Protein AF-A0A329AVQ9-F1 (afdb_monomer)

Radius of gyration: 21.6 Å; Cα contacts (8 Å, |Δi|>4): 684; chains: 1; bounding box: 53×47×62 Å

Secondary structure (DSSP, 8-state):
---GGGS-GGGSS-S-EES---TTS-HHHHHTTTTSPPEE-TTT-EEESS-PPTT--TT--TTTSPPPTTGGGGTT-EEEETTEEEEEEEE-SHHHHHHHHHH---SSTT---EEEEESS--BGGGGT--HHHHHHHTS-SS---B----HHHHTT--HHHHHHHHHHHHHHHHHHHHHHH--HHHHHHHHTSHHHHHHHHHHHHHTT---SSEEEES-HHHHHHHHHEEEEE-TT-BEEEEEPPTT---EEEEE----TTTEEEGGGTS-GGG--HHHHHTTEEEE--SSTT-TTTTGGGEEEEEEETTGGG------HHHHS--TTT-HHHHHHHHHHHH---HHHHHHHHT--B--

Foldseek 3Di:
DPDPVLLPLVVPQAAAAEDQFAPQFDVVQQVVQPPAPKDADQAARHIYNTQQQQQRQRQHAPVSADDDPCQVQQVPDWADDRVDTAREHEDAAPVRLVVVLVPPDDPDPPKQKWKAKALAWDACVLVVDAQRNCRRNHVGSPHRYTFQFFQCRVVVNPVVLQVVLLLVLVVVVLVVCCVPPNDPPQSVVLNVDSLVVVLSQQVQVLFQHGHLWGKIASDSLLNVQNLQWDWDADLQQAIDTDGRDLPHWMKMFIFIDDDSNFKAFSCPSDDVSSRWPQCVLSNIMIGSNCDHSNVRVRSVRTNHMYTHHPSVPYDRPDDPCSNFPALVRTVSLVSLSVCCVPPPDPSNVVSSSSGHGHD

Solvent-accessible surface area (backbone atoms only — not comparable to full-atom values): 19211 Å² total; per-residue (Å²): 130,83,64,79,77,45,70,52,33,88,77,47,46,73,72,66,47,69,69,71,65,32,93,33,30,36,63,74,36,48,67,68,20,69,92,39,63,62,36,71,42,74,49,63,17,40,29,29,82,28,38,65,29,75,49,8,3,39,32,17,30,78,86,62,45,83,88,56,99,56,42,81,66,12,80,86,40,56,36,44,42,84,63,40,77,23,28,34,28,80,36,74,48,72,65,52,51,53,50,50,61,70,65,67,66,60,96,47,96,85,55,75,62,32,26,36,33,27,32,47,73,47,49,38,54,87,74,67,56,46,50,67,55,32,16,15,38,35,42,41,66,84,69,51,31,63,51,50,54,8,57,17,65,70,65,74,48,64,62,74,76,57,44,61,56,49,50,54,53,50,51,52,53,52,50,52,48,33,71,76,74,48,69,58,68,63,55,53,53,39,69,76,30,73,45,39,59,52,34,51,44,53,52,29,47,76,36,48,40,72,14,46,36,39,84,31,14,72,38,63,66,50,18,49,50,40,15,47,30,41,79,49,66,48,86,85,10,51,38,46,77,41,73,36,57,81,89,49,50,23,28,35,35,38,29,39,90,71,55,86,46,35,58,42,52,52,85,72,38,48,61,78,94,69,61,52,49,44,51,61,52,38,46,33,26,36,30,47,45,16,37,74,40,15,25,32,42,57,39,70,23,48,66,35,35,38,37,51,46,72,57,66,77,59,86,73,91,75,55,68,56,64,50,34,50,32,55,94,72,13,65,60,55,36,52,52,56,53,46,54,74,68,52,81,51,67,70,50,42,61,54,48,42,45,34,49,45,37,130

Sequence (359 aa):
MRSVNQLFAHLHNVNPIADRVSPACDIGHVNKSAGTPGYVDPLYGNCWSWTPAHGAAVYGRTDDLPVGPLDELANGAFLRVPFRRVPVIEVSSIEEVRAFAGSVKSGTPNFNGVWRGQSSHYTTEKKGRTKEELLRLYGAEDVDEPSLLPSAARTDLYFPDSFSGWSALLDLYVHERVRAQGGQRELLNFVNSYRYRMWGFATAQHYGLPSVGLDVTHDIDVALFFALHTFKTSAEGITTATRAISTAAPIIYGLGGFLHHELFKDEKLAPTRLLCTRPAAQSAMFFSTGWGHAPNNAAQRIYVALKLVGHEAWKFDLQPSHYFPKPQDDEFLRFLLERKSELKLPVIQDLLSKIYYVP

pLDDT: mean 89.39, std 9.44, range [33.94, 98.38]

Mean predicted aligned error: 5.48 Å

Structure (mmCIF, N/CA/C/O backbone):
data_AF-A0A329AVQ9-F1
#
_entry.id   AF-A0A329AVQ9-F1
#
loop_
_atom_site.group_PDB
_atom_site.id
_atom_site.type_symbol
_atom_site.label_atom_id
_atom_site.label_alt_id
_atom_site.label_comp_id
_atom_site.label_asym_id
_atom_site.label_entity_id
_atom_site.label_seq_id
_atom_site.pdbx_PDB_ins_code
_atom_site.Cartn_x
_atom_site.Cartn_y
_atom_site.Cartn_z
_atom_site.occupancy
_atom_site.B_iso_or_equiv
_atom_site.auth_seq_id
_atom_site.auth_comp_id
_atom_site.auth_asym_id
_atom_site.auth_atom_id
_atom_site.pdbx_PDB_model_num
ATOM 1 N N . MET A 1 1 ? 16.164 -16.213 20.963 1.00 33.94 1 MET A N 1
ATOM 2 C CA . MET A 1 1 ? 16.134 -14.736 21.044 1.00 33.94 1 MET A CA 1
ATOM 3 C C . MET A 1 1 ? 16.097 -14.185 19.627 1.00 33.94 1 MET A C 1
ATOM 5 O O . MET A 1 1 ? 17.083 -14.327 18.918 1.00 33.94 1 MET A O 1
ATOM 9 N N . ARG A 1 2 ? 14.962 -13.642 19.168 1.00 41.72 2 ARG A N 1
ATOM 10 C CA . ARG A 1 2 ? 14.939 -12.841 17.930 1.00 41.72 2 ARG A CA 1
ATOM 11 C C . ARG A 1 2 ? 15.767 -11.582 18.192 1.00 41.72 2 ARG A C 1
ATOM 13 O O . ARG A 1 2 ? 15.609 -10.997 19.263 1.00 41.72 2 ARG A O 1
ATOM 20 N N . SER A 1 3 ? 16.706 -11.235 17.311 1.00 46.00 3 SER A N 1
ATOM 21 C CA . SER A 1 3 ? 17.637 -10.140 17.599 1.00 46.00 3 SER A CA 1
ATOM 22 C C . SER A 1 3 ? 16.870 -8.823 17.743 1.00 46.00 3 SER A C 1
ATOM 24 O O . SER A 1 3 ? 15.967 -8.526 16.963 1.00 46.00 3 SER A O 1
ATOM 26 N N . VAL A 1 4 ? 17.224 -8.038 18.761 1.00 49.97 4 VAL A N 1
ATOM 27 C CA . VAL A 1 4 ? 16.611 -6.734 19.079 1.00 49.97 4 VAL A CA 1
ATOM 28 C C . VAL A 1 4 ? 16.617 -5.788 17.861 1.00 49.97 4 VAL A C 1
ATOM 30 O O . VAL A 1 4 ? 15.709 -4.977 17.701 1.00 49.97 4 VAL A O 1
ATOM 33 N N . ASN A 1 5 ? 17.558 -5.980 16.929 1.00 51.25 5 ASN A N 1
ATOM 34 C CA . ASN A 1 5 ? 17.691 -5.222 15.680 1.00 51.25 5 ASN A CA 1
ATOM 35 C C . ASN A 1 5 ? 16.520 -5.402 14.689 1.00 51.25 5 ASN A C 1
ATOM 37 O O . ASN A 1 5 ? 16.348 -4.578 13.793 1.00 51.25 5 ASN A O 1
ATOM 41 N N . GLN A 1 6 ? 15.706 -6.454 14.835 1.00 60.88 6 GLN A N 1
ATOM 42 C CA . GLN A 1 6 ? 14.581 -6.745 13.932 1.00 60.88 6 GLN A CA 1
ATOM 43 C C . GLN A 1 6 ? 13.391 -5.799 14.124 1.00 60.88 6 GLN A C 1
ATOM 45 O O . GLN A 1 6 ? 12.548 -5.696 13.239 1.00 60.88 6 GLN A O 1
ATOM 50 N N . LEU A 1 7 ? 13.311 -5.119 15.271 1.00 65.38 7 LEU A N 1
ATOM 51 C CA . LEU A 1 7 ? 12.192 -4.239 15.599 1.00 65.38 7 LEU A CA 1
ATOM 52 C C . LEU A 1 7 ? 12.364 -2.826 15.054 1.00 65.38 7 LEU A C 1
ATOM 54 O O . LEU A 1 7 ? 11.354 -2.188 14.793 1.00 65.38 7 LEU A O 1
ATOM 58 N N . PHE A 1 8 ? 13.595 -2.345 14.857 1.00 76.50 8 PHE A N 1
ATOM 59 C CA . PHE A 1 8 ? 13.865 -0.966 14.448 1.00 76.50 8 PHE A CA 1
ATOM 60 C C . PHE A 1 8 ? 13.612 -0.735 12.953 1.00 76.50 8 PHE A C 1
ATOM 62 O O . PHE A 1 8 ? 14.543 -0.447 12.208 1.00 76.50 8 PHE A O 1
ATOM 69 N N . ALA A 1 9 ? 12.354 -0.822 12.511 1.00 73.69 9 ALA A N 1
ATOM 70 C CA . ALA A 1 9 ? 11.932 -0.562 11.129 1.00 73.69 9 ALA A CA 1
ATOM 71 C C . ALA A 1 9 ? 12.502 0.748 10.550 1.00 73.69 9 ALA A C 1
ATOM 73 O O . ALA A 1 9 ? 12.753 0.835 9.355 1.00 73.69 9 ALA A O 1
ATOM 74 N N . HIS A 1 10 ? 12.746 1.746 11.409 1.00 75.56 10 HIS A N 1
ATOM 75 C CA . HIS A 1 10 ? 13.276 3.058 11.030 1.00 75.56 10 HIS A CA 1
ATOM 76 C C . HIS A 1 10 ? 14.791 3.090 10.767 1.00 75.56 10 HIS A C 1
ATOM 78 O O . HIS A 1 10 ? 15.327 4.120 10.383 1.00 75.56 10 HIS A O 1
ATOM 84 N N . LEU A 1 11 ? 15.507 1.997 11.016 1.00 79.31 11 LEU A N 1
ATOM 85 C CA . LEU A 1 11 ? 16.916 1.864 10.629 1.00 79.31 11 LEU A CA 1
ATOM 86 C C . LEU A 1 11 ? 17.066 1.114 9.302 1.00 79.31 11 LEU A C 1
ATOM 88 O O . LEU A 1 11 ? 18.173 0.964 8.792 1.00 79.31 11 LEU A O 1
ATOM 92 N N . HIS A 1 12 ? 15.949 0.652 8.742 1.00 76.88 12 HIS A N 1
ATOM 93 C CA . HIS A 1 12 ? 15.875 -0.057 7.474 1.00 76.88 12 HIS A CA 1
ATOM 94 C C . HIS A 1 12 ? 15.262 0.885 6.427 1.00 76.88 12 HIS A C 1
ATOM 96 O O . HIS A 1 12 ? 14.449 1.733 6.770 1.00 76.88 12 HIS A O 1
ATOM 102 N N . ASN A 1 13 ? 15.643 0.760 5.154 1.00 83.44 13 ASN A N 1
ATOM 103 C CA . ASN A 1 13 ? 15.239 1.668 4.060 1.00 83.44 13 ASN A CA 1
ATOM 104 C C . ASN A 1 13 ? 15.871 3.084 4.053 1.00 83.44 13 ASN A C 1
ATOM 106 O O . ASN A 1 13 ? 15.352 4.004 3.417 1.00 83.44 13 ASN A O 1
ATOM 110 N N . VAL A 1 14 ? 17.011 3.252 4.737 1.00 82.00 14 VAL A N 1
ATOM 111 C CA . VAL A 1 14 ? 17.795 4.508 4.784 1.00 82.00 14 VAL A CA 1
ATOM 112 C C . VAL A 1 14 ? 19.019 4.522 3.869 1.00 82.00 14 VAL A C 1
ATOM 114 O O . VAL A 1 14 ? 19.599 5.576 3.648 1.00 82.00 14 VAL A O 1
ATOM 117 N N . ASN A 1 15 ? 19.435 3.367 3.354 1.00 79.75 15 ASN A N 1
ATOM 118 C CA . ASN A 1 15 ? 20.614 3.278 2.501 1.00 79.75 15 ASN A CA 1
ATOM 119 C C . ASN A 1 15 ? 20.169 3.132 1.047 1.00 79.75 15 ASN A C 1
ATOM 121 O O . ASN A 1 15 ? 19.361 2.239 0.769 1.00 79.75 15 ASN A O 1
ATOM 125 N N . PRO A 1 16 ? 20.685 3.961 0.127 1.00 80.75 16 PRO A N 1
ATOM 126 C CA . PRO A 1 16 ? 20.423 3.768 -1.285 1.00 80.75 16 PRO A CA 1
ATOM 127 C C . PRO A 1 16 ? 21.092 2.478 -1.778 1.00 80.75 16 PRO A C 1
ATOM 129 O O . PRO A 1 16 ? 22.125 2.048 -1.255 1.00 80.75 16 PRO A O 1
ATOM 132 N N . ILE A 1 17 ? 20.495 1.852 -2.789 1.00 82.81 17 ILE A N 1
ATOM 133 C CA . ILE A 1 17 ? 21.041 0.651 -3.432 1.00 82.81 17 ILE A CA 1
ATOM 134 C C . ILE A 1 17 ? 21.827 1.106 -4.659 1.00 82.81 17 ILE A C 1
ATOM 136 O O . ILE A 1 17 ? 21.234 1.550 -5.639 1.00 82.81 17 ILE A O 1
ATOM 140 N N . ALA A 1 18 ? 23.155 1.017 -4.592 1.00 88.00 18 ALA A N 1
ATOM 141 C CA . ALA A 1 18 ? 24.034 1.590 -5.607 1.00 88.00 18 ALA A CA 1
ATOM 142 C C . ALA A 1 18 ? 24.340 0.637 -6.772 1.00 88.00 18 ALA A C 1
ATOM 144 O O . ALA A 1 18 ? 24.569 -0.556 -6.568 1.00 88.00 18 ALA A O 1
ATOM 145 N N . ASP A 1 19 ? 24.377 1.206 -7.979 1.00 89.62 19 ASP A N 1
ATOM 146 C CA . ASP A 1 19 ? 24.926 0.663 -9.228 1.00 89.62 19 ASP A CA 1
ATOM 147 C C . ASP A 1 19 ? 24.416 -0.736 -9.614 1.00 89.62 19 ASP A C 1
ATOM 149 O O . ASP A 1 19 ? 25.077 -1.503 -10.318 1.00 89.62 19 ASP A O 1
ATOM 153 N N . ARG A 1 20 ? 23.198 -1.082 -9.184 1.00 92.94 20 ARG A N 1
ATOM 154 C CA . ARG A 1 20 ? 22.567 -2.351 -9.546 1.00 92.94 20 ARG A CA 1
ATOM 155 C C . ARG A 1 20 ? 21.994 -2.269 -10.954 1.00 92.94 20 ARG A C 1
ATOM 157 O O . ARG A 1 20 ? 21.166 -1.411 -11.250 1.00 92.94 20 ARG A O 1
ATOM 164 N N . VAL A 1 21 ? 22.377 -3.214 -11.804 1.00 94.00 21 VAL A N 1
ATOM 165 C CA . VAL A 1 21 ? 21.895 -3.306 -13.185 1.00 94.00 21 VAL A CA 1
ATOM 166 C C . VAL A 1 21 ? 21.343 -4.707 -13.441 1.00 94.00 21 VAL A C 1
ATOM 168 O O . VAL A 1 21 ? 21.899 -5.704 -12.981 1.00 94.00 21 VAL A O 1
ATOM 171 N N . SER A 1 22 ? 20.208 -4.780 -14.133 1.00 96.06 22 SER A N 1
ATOM 172 C CA . SER A 1 22 ? 19.592 -6.037 -14.553 1.00 96.06 22 SER A CA 1
ATOM 173 C C . SER A 1 22 ? 20.471 -6.767 -15.573 1.00 96.06 22 SER A C 1
ATOM 175 O O . SER A 1 22 ? 20.994 -6.119 -16.479 1.00 96.06 22 SER A O 1
ATOM 177 N N . PRO A 1 23 ? 20.573 -8.107 -15.531 1.00 94.44 23 PRO A N 1
ATOM 178 C CA . PRO A 1 23 ? 21.169 -8.858 -16.638 1.00 94.44 23 PRO A CA 1
ATOM 179 C C . PRO A 1 23 ? 20.358 -8.731 -17.941 1.00 94.44 23 PRO A C 1
ATOM 181 O O . PRO A 1 23 ? 20.906 -8.945 -19.012 1.00 94.44 23 PRO A O 1
ATOM 184 N N . ALA A 1 24 ? 19.080 -8.347 -17.852 1.00 95.69 24 ALA A N 1
ATOM 185 C CA . ALA A 1 24 ? 18.185 -8.093 -18.983 1.00 95.69 24 ALA A CA 1
ATOM 186 C C . ALA A 1 24 ? 18.221 -6.623 -19.466 1.00 95.69 24 ALA A C 1
ATOM 188 O O . ALA A 1 24 ? 17.240 -6.120 -20.016 1.00 95.69 24 ALA A O 1
ATOM 189 N N . CYS A 1 25 ? 19.293 -5.886 -19.157 1.00 95.69 25 CYS A N 1
ATOM 190 C CA . CYS A 1 25 ? 19.491 -4.509 -19.616 1.00 95.69 25 CYS A CA 1
ATOM 191 C C . CYS A 1 25 ? 20.147 -4.456 -21.004 1.00 95.69 25 CYS A C 1
ATOM 193 O O . CYS A 1 25 ? 20.678 -5.448 -21.503 1.00 95.69 25 CYS A O 1
ATOM 195 N N . ASP A 1 26 ? 20.193 -3.263 -21.596 1.00 93.25 26 ASP A N 1
ATOM 196 C CA . ASP A 1 26 ? 21.024 -2.999 -22.767 1.00 93.25 26 ASP A CA 1
ATOM 197 C C . ASP A 1 26 ? 22.422 -2.544 -22.333 1.00 93.25 26 ASP A C 1
ATOM 199 O O . ASP A 1 26 ? 22.673 -1.362 -22.068 1.00 93.25 26 ASP A O 1
ATOM 203 N N . ILE A 1 27 ? 23.355 -3.496 -22.264 1.00 89.62 27 ILE A N 1
ATOM 204 C CA . ILE A 1 27 ? 24.731 -3.229 -21.824 1.00 89.62 27 ILE A CA 1
ATOM 205 C C . ILE A 1 27 ? 25.444 -2.196 -22.713 1.00 89.62 27 ILE A C 1
ATOM 207 O O . ILE A 1 27 ? 26.287 -1.435 -22.235 1.00 89.62 27 ILE A O 1
ATOM 211 N N . GLY A 1 28 ? 25.087 -2.125 -24.000 1.00 89.56 28 GLY A N 1
ATOM 212 C CA . GLY A 1 28 ? 25.650 -1.158 -24.936 1.00 89.56 28 GLY A CA 1
ATOM 213 C C . GLY A 1 28 ? 25.264 0.274 -24.573 1.00 89.56 28 GLY A C 1
ATOM 214 O O . GLY A 1 28 ? 26.091 1.178 -24.670 1.00 89.56 28 GLY A O 1
ATOM 215 N N . HIS A 1 29 ? 24.027 0.484 -24.124 1.00 89.69 29 HIS A N 1
ATOM 216 C CA . HIS A 1 29 ? 23.544 1.781 -23.648 1.00 89.69 29 HIS A CA 1
ATOM 217 C C . HIS A 1 29 ? 24.053 2.116 -22.243 1.00 89.69 29 HIS A C 1
ATOM 219 O O . HIS A 1 29 ? 24.419 3.265 -22.002 1.00 89.69 29 HIS A O 1
ATOM 225 N N . VAL A 1 30 ? 24.158 1.131 -21.346 1.00 88.56 30 VAL A N 1
ATOM 226 C CA . VAL A 1 30 ? 24.755 1.313 -20.009 1.00 88.56 30 VAL A CA 1
ATOM 227 C C . VAL A 1 30 ? 26.204 1.803 -20.113 1.00 88.56 30 VAL A C 1
ATOM 229 O O . VAL A 1 30 ? 26.566 2.799 -19.490 1.00 88.56 30 VAL A O 1
ATOM 232 N N . ASN A 1 31 ? 27.020 1.183 -20.970 1.00 86.31 31 ASN A N 1
ATOM 233 C CA . ASN A 1 31 ? 28.426 1.567 -21.143 1.00 86.31 31 ASN A CA 1
ATOM 234 C C . ASN A 1 31 ? 28.610 2.985 -21.719 1.00 86.31 31 ASN A C 1
ATOM 236 O O . ASN A 1 31 ? 29.644 3.612 -21.491 1.00 86.31 31 ASN A O 1
ATOM 240 N N . LYS A 1 32 ? 27.613 3.517 -22.440 1.00 85.69 32 LYS A N 1
ATOM 241 C CA . LYS A 1 32 ? 27.635 4.886 -22.990 1.00 85.69 32 LYS A CA 1
ATOM 242 C C . LYS A 1 32 ? 27.347 5.969 -21.944 1.00 85.69 32 LYS A C 1
ATOM 244 O O . LYS A 1 32 ? 27.590 7.138 -22.222 1.00 85.69 32 LYS A O 1
ATOM 249 N N . SER A 1 33 ? 26.850 5.604 -20.762 1.00 85.56 33 SER A N 1
ATOM 250 C CA . SER A 1 33 ? 26.532 6.547 -19.680 1.00 85.56 33 SER A CA 1
ATOM 251 C C . SER A 1 33 ? 27.737 6.955 -18.823 1.00 85.56 33 SER A C 1
ATOM 253 O O . SER A 1 33 ? 27.587 7.778 -17.916 1.00 85.56 33 SER A O 1
ATOM 255 N N . ALA A 1 34 ? 28.929 6.409 -19.084 1.00 78.44 34 ALA A N 1
ATOM 256 C CA . ALA A 1 34 ? 30.136 6.720 -18.323 1.00 78.44 34 ALA A CA 1
ATOM 257 C C . ALA A 1 34 ? 30.438 8.235 -18.304 1.00 78.44 34 ALA A C 1
ATOM 259 O O . ALA A 1 34 ? 30.406 8.901 -19.336 1.00 78.44 34 ALA A O 1
ATOM 260 N N . GLY A 1 35 ? 30.743 8.778 -17.120 1.00 81.38 35 GLY A N 1
ATOM 261 C CA . GLY A 1 35 ? 31.097 10.194 -16.933 1.00 81.38 35 GLY A CA 1
ATOM 262 C C . GLY A 1 35 ? 29.916 11.171 -16.856 1.00 81.38 35 GLY A C 1
ATOM 263 O O . GLY A 1 35 ? 30.135 12.372 -16.710 1.00 81.38 35 GLY A O 1
ATOM 264 N N . THR A 1 36 ? 28.673 10.687 -16.928 1.00 91.44 36 THR A N 1
ATOM 265 C CA . THR A 1 36 ? 27.476 11.505 -16.662 1.00 91.44 36 THR A CA 1
ATOM 266 C C . THR A 1 36 ? 27.243 11.692 -15.151 1.00 91.44 36 THR A C 1
ATOM 268 O O . THR A 1 36 ? 27.778 10.914 -14.360 1.00 91.44 36 THR A O 1
ATOM 271 N N . PRO A 1 37 ? 26.459 12.702 -14.714 1.00 94.06 37 PRO A N 1
ATOM 272 C CA . PRO A 1 37 ? 26.105 12.868 -13.302 1.00 94.06 37 PRO A CA 1
ATOM 273 C C . PRO A 1 37 ? 25.362 11.652 -12.742 1.00 94.06 37 PRO A C 1
ATOM 275 O O . PRO A 1 37 ? 24.686 10.947 -13.489 1.00 94.06 37 PRO A O 1
ATOM 278 N N . GLY A 1 38 ? 25.435 11.438 -11.429 1.00 93.50 38 GLY A N 1
ATOM 279 C CA . GLY A 1 38 ? 24.675 10.376 -10.770 1.00 93.50 38 GLY A CA 1
ATOM 280 C C . GLY A 1 38 ? 23.161 10.570 -10.888 1.00 93.50 38 GLY A C 1
ATOM 281 O O . GLY A 1 38 ? 22.669 11.697 -10.945 1.00 93.50 38 GLY A O 1
ATOM 282 N N . TYR A 1 39 ? 22.426 9.461 -10.897 1.00 94.50 39 TYR A N 1
ATOM 283 C CA . TYR A 1 39 ? 20.966 9.433 -10.961 1.00 94.50 39 TYR A CA 1
ATOM 284 C C . TYR A 1 39 ? 20.396 8.659 -9.772 1.00 94.50 39 TYR A C 1
ATOM 286 O O . TYR A 1 39 ? 20.951 7.645 -9.347 1.00 94.50 39 TYR A O 1
ATOM 294 N N . VAL A 1 40 ? 19.275 9.135 -9.234 1.00 93.50 40 VAL A N 1
ATOM 295 C CA . VAL A 1 40 ? 18.569 8.510 -8.112 1.00 93.50 40 VAL A CA 1
ATOM 296 C C . VAL A 1 40 ? 17.129 8.276 -8.530 1.00 93.50 40 VAL A C 1
ATOM 298 O O . VAL A 1 40 ? 16.460 9.209 -8.963 1.00 93.50 40 VAL A O 1
ATOM 301 N N . ASP A 1 41 ? 16.648 7.049 -8.359 1.00 94.50 41 ASP A N 1
ATOM 302 C CA . ASP A 1 41 ? 15.230 6.736 -8.471 1.00 94.50 41 ASP A CA 1
ATOM 303 C C . ASP A 1 41 ? 14.531 7.013 -7.126 1.00 94.50 41 ASP A C 1
ATOM 305 O O . ASP A 1 41 ? 14.708 6.241 -6.175 1.00 94.50 41 ASP A O 1
ATOM 309 N N . PRO A 1 42 ? 13.714 8.077 -7.019 1.00 90.69 42 PRO A N 1
ATOM 310 C CA . PRO A 1 42 ? 13.114 8.482 -5.751 1.00 90.69 42 PRO A CA 1
ATOM 311 C C . PRO A 1 42 ? 12.018 7.528 -5.256 1.00 90.69 42 PRO A C 1
ATOM 313 O O . PRO A 1 42 ? 11.608 7.632 -4.103 1.00 90.69 42 PRO A O 1
ATOM 316 N N . LEU A 1 43 ? 11.514 6.610 -6.093 1.00 92.25 43 LEU A N 1
ATOM 317 C CA . LEU A 1 43 ? 10.456 5.677 -5.689 1.00 92.25 43 LEU A CA 1
ATOM 318 C C . LEU A 1 43 ? 11.010 4.400 -5.057 1.00 92.25 43 LEU A C 1
ATOM 320 O O . LEU A 1 43 ? 10.403 3.856 -4.130 1.00 92.25 43 LEU A O 1
ATOM 324 N N . TYR A 1 44 ? 12.160 3.931 -5.539 1.00 92.56 44 TYR A N 1
ATOM 325 C CA . TYR A 1 44 ? 12.743 2.649 -5.139 1.00 92.56 44 TYR A CA 1
ATOM 326 C C . TYR A 1 44 ? 14.121 2.763 -4.487 1.00 92.56 44 TYR A C 1
ATOM 328 O O . TYR A 1 44 ? 14.658 1.746 -4.050 1.00 92.56 44 TYR A O 1
ATOM 336 N N . GLY A 1 45 ? 14.688 3.967 -4.395 1.00 92.06 4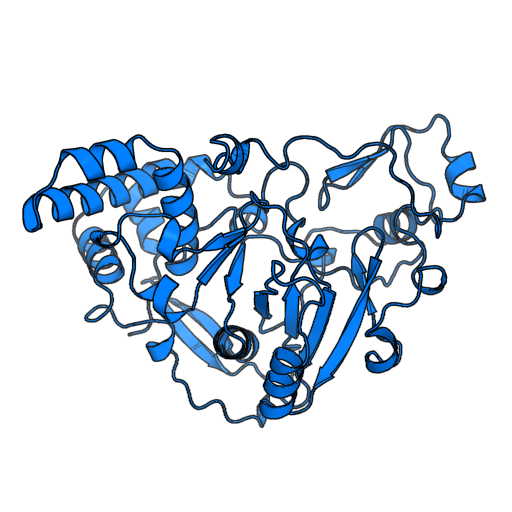5 GLY A N 1
ATOM 337 C CA . GLY A 1 45 ? 15.948 4.224 -3.698 1.00 92.06 45 GLY A CA 1
ATOM 338 C C . GLY A 1 45 ? 17.178 3.616 -4.368 1.00 92.06 45 GLY A C 1
ATOM 339 O O . GLY A 1 45 ? 18.247 3.582 -3.755 1.00 92.06 45 GLY A O 1
ATOM 340 N N . ASN A 1 46 ? 17.051 3.126 -5.605 1.00 94.19 46 ASN A N 1
ATOM 341 C CA . ASN A 1 46 ? 18.208 2.736 -6.400 1.00 94.19 46 ASN A CA 1
ATOM 342 C C . ASN A 1 46 ? 18.930 4.003 -6.863 1.00 94.19 46 ASN A C 1
ATOM 344 O O . ASN A 1 46 ? 18.298 4.972 -7.290 1.00 94.19 46 ASN A O 1
ATOM 348 N N . CYS A 1 47 ? 20.252 3.995 -6.774 1.00 94.69 47 CYS A N 1
ATOM 349 C CA . CYS A 1 47 ? 21.090 5.059 -7.291 1.00 94.69 47 CYS A CA 1
ATOM 350 C C . CYS A 1 47 ? 22.151 4.488 -8.222 1.00 94.69 47 CYS A C 1
ATOM 352 O O . CYS A 1 47 ? 22.592 3.350 -8.074 1.00 94.69 47 CYS A O 1
ATOM 354 N N . TRP A 1 48 ? 22.571 5.303 -9.175 1.00 94.94 48 TRP A N 1
ATOM 355 C CA . TRP A 1 48 ? 23.667 4.997 -10.074 1.00 94.94 48 TRP A CA 1
ATOM 356 C C . TRP A 1 48 ? 24.635 6.168 -10.053 1.00 94.94 48 TRP A C 1
ATOM 358 O O . TRP A 1 48 ? 24.230 7.332 -10.027 1.00 94.94 48 TRP A O 1
ATOM 368 N N . SER A 1 49 ? 25.925 5.859 -10.073 1.00 93.50 49 SER A N 1
ATOM 369 C CA . SER A 1 49 ? 27.018 6.838 -10.157 1.00 93.50 49 SER A CA 1
ATOM 370 C C . SER A 1 49 ? 27.052 7.601 -11.492 1.00 93.50 49 SER A C 1
ATOM 372 O O . SER A 1 49 ? 27.861 8.507 -11.673 1.00 93.50 49 SER A O 1
ATOM 374 N N . TRP A 1 50 ? 26.140 7.260 -12.399 1.00 94.19 50 TRP A N 1
ATOM 375 C CA . TRP A 1 50 ? 25.913 7.814 -13.726 1.00 94.19 50 TRP A CA 1
ATOM 376 C C . TRP A 1 50 ? 24.407 7.892 -13.997 1.00 94.19 50 TRP A C 1
ATOM 378 O O . TRP A 1 50 ? 23.597 7.268 -13.314 1.00 94.19 50 TRP A O 1
ATOM 388 N N . THR A 1 51 ? 24.021 8.634 -15.029 1.00 95.00 51 THR A N 1
ATOM 389 C CA . THR A 1 51 ? 22.638 8.745 -15.483 1.00 95.00 51 THR A CA 1
ATOM 390 C C . THR A 1 51 ? 22.377 7.689 -16.552 1.00 95.00 51 THR A C 1
ATOM 392 O O . THR A 1 51 ? 22.975 7.765 -17.634 1.00 95.00 51 THR A O 1
ATOM 395 N N . PRO A 1 52 ? 21.482 6.710 -16.318 1.00 95.00 52 PRO A N 1
ATOM 396 C CA . PRO A 1 52 ? 21.176 5.705 -17.325 1.00 95.00 52 PRO A CA 1
ATOM 397 C C . PRO A 1 52 ? 20.670 6.334 -18.611 1.00 95.00 52 PRO A C 1
ATOM 399 O O . PRO A 1 52 ? 19.771 7.166 -18.569 1.00 95.00 52 PRO A O 1
ATOM 402 N N . ALA A 1 53 ? 21.259 5.979 -19.751 1.00 94.25 53 ALA A N 1
ATOM 403 C CA . ALA A 1 53 ? 20.824 6.473 -21.052 1.00 94.25 53 ALA A CA 1
ATOM 404 C C . ALA A 1 53 ? 19.395 6.003 -21.374 1.00 94.25 53 ALA A C 1
ATOM 406 O O . ALA A 1 53 ? 18.925 4.986 -20.860 1.00 94.25 53 ALA A O 1
ATOM 407 N N . HIS A 1 54 ? 18.698 6.719 -22.259 1.00 94.44 54 HIS A N 1
ATOM 408 C CA . HIS A 1 54 ? 17.415 6.240 -22.783 1.00 94.44 54 HIS A CA 1
ATOM 409 C C . HIS A 1 54 ? 17.615 4.863 -23.434 1.00 94.44 54 HIS A C 1
ATOM 411 O O . HIS A 1 54 ? 18.572 4.659 -24.185 1.00 94.44 54 HIS A O 1
ATOM 417 N N . GLY A 1 55 ? 16.751 3.900 -23.111 1.00 91.81 55 GLY A N 1
ATOM 418 C CA . GLY A 1 55 ? 16.841 2.530 -23.617 1.00 91.81 55 GLY A CA 1
ATOM 419 C C . GLY A 1 55 ? 17.858 1.632 -22.902 1.00 91.81 55 GLY A C 1
ATOM 420 O O . GLY A 1 55 ? 17.915 0.449 -23.236 1.00 91.81 55 GLY A O 1
ATOM 421 N N . ALA A 1 56 ? 18.618 2.149 -21.921 1.00 94.62 56 ALA A N 1
ATOM 422 C CA . ALA A 1 56 ? 19.541 1.347 -21.110 1.00 94.62 56 ALA A CA 1
ATOM 423 C C . ALA A 1 56 ? 18.818 0.239 -20.337 1.00 94.62 56 ALA A C 1
ATOM 425 O O . ALA A 1 56 ? 19.375 -0.841 -20.159 1.00 94.62 56 ALA A O 1
ATOM 426 N N . ALA A 1 57 ? 17.574 0.499 -19.917 1.00 96.81 57 ALA A N 1
ATOM 427 C CA . ALA A 1 57 ? 16.727 -0.455 -19.214 1.00 96.81 57 ALA A CA 1
ATOM 428 C C . ALA A 1 57 ? 17.445 -1.068 -18.000 1.00 96.81 57 ALA A C 1
ATOM 430 O O . ALA A 1 57 ? 17.597 -2.284 -17.901 1.00 96.81 57 ALA A O 1
ATOM 431 N N . VAL A 1 58 ? 17.931 -0.239 -17.071 1.00 96.69 58 VAL A N 1
ATOM 432 C CA . VAL A 1 58 ? 18.703 -0.722 -15.905 1.00 96.69 58 VAL A CA 1
ATOM 433 C C . VAL A 1 58 ? 17.919 -1.676 -14.991 1.00 96.69 58 VAL A C 1
ATOM 435 O O . VAL A 1 58 ? 18.525 -2.520 -14.336 1.00 96.69 58 VAL A O 1
ATOM 438 N N . TYR A 1 59 ? 16.585 -1.632 -15.000 1.00 97.44 59 TYR A N 1
ATOM 439 C CA . TYR A 1 59 ? 15.673 -2.603 -14.374 1.00 97.44 59 TYR A CA 1
ATOM 440 C C . TYR A 1 59 ? 15.273 -3.774 -15.287 1.00 97.44 59 TYR A C 1
ATOM 442 O O . TYR A 1 59 ? 14.504 -4.650 -14.877 1.00 97.44 59 TYR A O 1
ATOM 450 N N . GLY A 1 60 ? 15.827 -3.828 -16.492 1.00 97.31 60 GLY A N 1
ATOM 451 C CA . GLY A 1 60 ? 15.615 -4.843 -17.513 1.00 97.31 60 GLY A CA 1
ATOM 452 C C . GLY A 1 60 ? 14.429 -4.555 -18.428 1.00 97.31 60 GLY A C 1
ATOM 453 O O . GLY A 1 60 ? 13.429 -3.972 -17.999 1.00 97.31 60 GLY A O 1
ATOM 454 N N . ARG A 1 61 ? 14.519 -5.018 -19.674 1.00 95.88 61 ARG A N 1
ATOM 455 C CA . ARG A 1 61 ? 13.387 -5.049 -20.609 1.00 95.88 61 ARG A CA 1
ATOM 456 C C . ARG A 1 61 ? 12.442 -6.191 -20.242 1.00 95.88 61 ARG A C 1
ATOM 458 O O . ARG A 1 61 ? 12.884 -7.241 -19.786 1.00 95.88 61 ARG A O 1
ATOM 465 N N . THR A 1 62 ? 11.138 -5.982 -20.399 1.00 94.44 62 THR A N 1
ATOM 466 C CA . THR A 1 62 ? 10.108 -6.953 -19.983 1.00 94.44 62 THR A CA 1
ATOM 467 C C . THR A 1 62 ? 10.265 -8.312 -20.664 1.00 94.44 62 THR A C 1
ATOM 469 O O . THR A 1 62 ? 10.161 -9.345 -19.996 1.00 94.44 62 THR A O 1
ATOM 472 N N . ASP A 1 63 ? 10.559 -8.302 -21.962 1.00 92.81 63 ASP A N 1
ATOM 473 C CA . ASP A 1 63 ? 10.654 -9.514 -22.783 1.00 92.81 63 ASP A CA 1
ATOM 474 C C . ASP A 1 63 ? 11.946 -10.298 -22.527 1.00 92.81 63 ASP A C 1
ATOM 476 O O . ASP A 1 63 ? 11.953 -11.523 -22.620 1.00 92.81 63 ASP A O 1
ATOM 480 N N . ASP A 1 64 ? 13.008 -9.602 -22.112 1.00 94.94 64 ASP A N 1
ATOM 481 C CA . ASP A 1 64 ? 14.323 -10.187 -21.820 1.00 94.94 64 ASP A CA 1
ATOM 482 C C . ASP A 1 64 ? 14.423 -10.733 -20.382 1.00 94.94 64 ASP A C 1
ATOM 484 O O . ASP A 1 64 ? 15.412 -11.371 -20.008 1.00 94.94 64 ASP A O 1
ATOM 488 N N . LEU A 1 65 ? 13.422 -10.466 -19.536 1.00 95.00 65 LEU A N 1
ATOM 489 C CA . LEU A 1 65 ? 13.393 -10.982 -18.172 1.00 95.00 65 LEU A CA 1
ATOM 490 C C . LEU A 1 65 ? 13.024 -12.474 -18.131 1.00 95.00 65 LEU A C 1
ATOM 492 O O . LEU A 1 65 ? 12.185 -12.927 -18.911 1.00 95.00 65 LEU A O 1
ATOM 496 N N . PRO A 1 66 ? 13.583 -13.239 -17.170 1.00 91.75 66 PRO A N 1
ATOM 497 C CA . PRO A 1 66 ? 13.254 -14.650 -17.002 1.00 91.75 66 PRO A CA 1
ATOM 498 C C . PRO A 1 66 ? 11.754 -14.897 -16.819 1.00 91.75 66 PRO A C 1
ATOM 500 O O . PRO A 1 66 ? 11.074 -14.152 -16.109 1.00 91.75 66 PRO A O 1
ATOM 503 N N . VAL A 1 67 ? 11.274 -15.995 -17.407 1.00 91.19 67 VAL A N 1
ATOM 504 C CA . VAL A 1 67 ? 9.889 -16.454 -17.265 1.00 91.19 67 VAL A CA 1
ATOM 505 C C . VAL A 1 67 ? 9.640 -16.944 -15.840 1.00 91.19 67 VAL A C 1
ATOM 507 O O . VAL A 1 67 ? 10.358 -17.807 -15.331 1.00 91.19 67 VAL A O 1
ATOM 510 N N . GLY A 1 68 ? 8.631 -16.369 -15.189 1.00 87.62 68 GLY A N 1
ATOM 511 C CA . GLY A 1 68 ? 8.168 -16.763 -13.865 1.00 87.62 68 GLY A CA 1
ATOM 512 C C . GLY A 1 68 ? 7.172 -17.932 -13.899 1.00 87.62 68 GLY A C 1
ATOM 513 O O . GLY A 1 68 ? 6.551 -18.199 -14.925 1.00 87.62 68 GLY A O 1
ATOM 514 N N . PRO A 1 69 ? 6.947 -18.611 -12.759 1.00 87.44 69 PRO A N 1
ATOM 515 C CA . PRO A 1 69 ? 6.073 -19.788 -12.677 1.00 87.44 69 PRO A CA 1
ATOM 516 C C . PRO A 1 69 ? 4.579 -19.493 -12.891 1.00 87.44 69 PRO A C 1
ATOM 518 O O . PRO A 1 69 ? 3.795 -20.421 -13.045 1.00 87.44 69 PRO A O 1
ATOM 521 N N . LEU A 1 70 ? 4.172 -18.222 -12.847 1.00 90.56 70 LEU A N 1
ATOM 522 C CA . LEU A 1 70 ? 2.784 -17.783 -13.019 1.00 90.56 70 LEU A CA 1
ATOM 523 C C . LEU A 1 70 ? 2.573 -17.017 -14.338 1.00 90.56 70 LEU A C 1
ATOM 525 O O . LEU A 1 70 ? 1.459 -16.577 -14.608 1.00 90.56 70 LEU A O 1
ATOM 529 N N . ASP A 1 71 ? 3.617 -16.846 -15.155 1.00 92.75 71 ASP A N 1
ATOM 530 C CA . ASP A 1 71 ? 3.567 -16.013 -16.364 1.00 92.75 71 ASP A CA 1
ATOM 531 C C . ASP A 1 71 ? 2.611 -16.571 -17.424 1.00 92.75 71 ASP A C 1
ATOM 533 O O . ASP A 1 71 ? 1.970 -15.804 -18.138 1.00 92.75 71 ASP A O 1
ATOM 537 N N . GLU A 1 72 ? 2.467 -17.896 -17.501 1.00 92.56 72 GLU A N 1
ATOM 538 C CA . GLU A 1 72 ? 1.531 -18.552 -18.425 1.00 92.56 72 GLU A CA 1
ATOM 539 C C . GLU A 1 72 ? 0.072 -18.161 -18.145 1.00 92.56 72 GLU A C 1
ATOM 541 O O . GLU A 1 72 ? -0.726 -18.056 -19.071 1.00 92.56 72 GLU A O 1
ATOM 546 N N . LEU A 1 73 ? -0.268 -17.875 -16.883 1.00 93.38 73 LEU A N 1
ATOM 547 C CA . LEU A 1 73 ? -1.612 -17.443 -16.483 1.00 93.38 73 LEU A CA 1
ATOM 548 C C . LEU A 1 73 ? -1.886 -15.971 -16.820 1.00 93.38 73 LEU A C 1
ATOM 550 O O . LEU A 1 73 ? -3.025 -15.519 -16.728 1.00 93.38 73 LEU A O 1
ATOM 554 N N . ALA A 1 74 ? -0.847 -15.215 -17.173 1.00 93.62 74 ALA A N 1
ATOM 555 C CA . ALA A 1 74 ? -0.932 -13.778 -17.381 1.00 93.62 74 ALA A CA 1
ATOM 556 C C . ALA A 1 74 ? -1.391 -13.395 -18.794 1.00 93.62 74 ALA A C 1
ATOM 558 O O . ALA A 1 74 ? -1.687 -12.231 -19.046 1.00 93.62 74 ALA A O 1
ATOM 559 N N . ASN A 1 75 ? -1.403 -14.345 -19.740 1.00 92.19 75 ASN A N 1
ATOM 560 C CA . ASN A 1 75 ? -1.754 -14.106 -21.147 1.00 92.19 75 ASN A CA 1
ATOM 561 C C . ASN A 1 75 ? -1.020 -12.894 -21.766 1.00 92.19 75 ASN A C 1
ATOM 563 O O . ASN A 1 75 ? -1.587 -12.146 -22.560 1.00 92.19 75 ASN A O 1
ATOM 567 N N . GLY A 1 76 ? 0.244 -12.679 -21.381 1.00 91.44 76 GLY A N 1
ATOM 568 C CA . GLY A 1 76 ? 1.066 -11.560 -21.856 1.00 91.44 76 GLY A CA 1
ATOM 569 C C . GLY A 1 76 ? 0.902 -10.237 -21.093 1.00 91.44 76 GLY A C 1
ATOM 570 O O . GLY A 1 76 ? 1.592 -9.276 -21.422 1.00 91.44 76 GLY A O 1
ATOM 571 N N . ALA A 1 77 ? 0.041 -10.161 -20.074 1.00 96.12 77 ALA A N 1
ATOM 572 C CA . ALA A 1 77 ? -0.153 -8.957 -19.268 1.00 96.12 77 ALA A CA 1
ATOM 573 C C . ALA A 1 77 ? 0.773 -8.933 -18.039 1.00 96.12 77 ALA A C 1
ATOM 575 O O . ALA A 1 77 ? 0.709 -9.805 -17.170 1.00 96.12 77 ALA A O 1
ATOM 576 N N . PHE A 1 78 ? 1.614 -7.903 -17.924 1.00 97.19 78 PHE A N 1
ATOM 577 C CA . PHE A 1 78 ? 2.591 -7.798 -16.840 1.00 97.19 78 PHE A CA 1
ATOM 578 C C . PHE A 1 78 ? 2.655 -6.397 -16.239 1.00 97.19 78 PHE A C 1
ATOM 580 O O . PHE A 1 78 ? 2.775 -5.414 -16.963 1.00 97.19 78 PHE A O 1
ATOM 587 N N . LEU A 1 79 ? 2.706 -6.329 -14.907 1.00 97.31 79 LEU A N 1
ATOM 588 C CA . LEU A 1 79 ? 3.225 -5.154 -14.208 1.00 97.31 79 LEU A CA 1
ATOM 589 C C . LEU A 1 79 ? 4.752 -5.221 -14.171 1.00 97.31 79 LEU A C 1
ATOM 591 O O . LEU A 1 79 ? 5.361 -6.301 -14.192 1.00 97.31 79 LEU A O 1
ATOM 595 N N . ARG A 1 80 ? 5.392 -4.067 -14.021 1.00 97.19 80 ARG A N 1
ATOM 596 C CA . ARG A 1 80 ? 6.840 -3.959 -13.865 1.00 97.19 80 ARG A CA 1
ATOM 597 C C . ARG A 1 80 ? 7.196 -3.307 -12.545 1.00 97.19 80 ARG A C 1
ATOM 599 O O . ARG A 1 80 ? 6.741 -2.229 -12.193 1.00 97.19 80 ARG A O 1
ATOM 606 N N . VAL A 1 81 ? 8.072 -3.990 -11.828 1.00 96.25 81 VAL A N 1
ATOM 607 C CA . VAL A 1 81 ? 8.798 -3.455 -10.680 1.00 96.25 81 VAL A CA 1
ATOM 608 C C . VAL A 1 81 ? 10.293 -3.639 -10.957 1.00 96.25 81 VAL A C 1
ATOM 610 O O . VAL A 1 81 ? 10.651 -4.407 -11.869 1.00 96.25 81 VAL A O 1
ATOM 613 N N . PRO A 1 82 ? 11.192 -2.972 -10.212 1.00 95.94 82 PRO A N 1
ATOM 614 C CA . PRO A 1 82 ? 12.624 -3.107 -10.428 1.00 95.94 82 PRO A CA 1
ATOM 615 C C . PRO A 1 82 ? 13.053 -4.572 -10.569 1.00 95.94 82 PRO A C 1
ATOM 617 O O . PRO A 1 82 ? 12.768 -5.410 -9.709 1.00 95.94 82 PRO A O 1
ATOM 620 N N . PHE A 1 83 ? 13.730 -4.877 -11.679 1.00 95.56 83 PHE A N 1
ATOM 621 C CA . PHE A 1 83 ? 14.331 -6.182 -11.979 1.00 95.56 83 PHE A CA 1
ATOM 622 C C . PHE A 1 83 ? 13.363 -7.370 -12.144 1.00 95.56 83 PHE A C 1
ATOM 624 O O . PHE A 1 83 ? 13.838 -8.494 -12.296 1.00 95.56 83 PHE A O 1
ATOM 631 N N . ARG A 1 84 ? 12.033 -7.179 -12.101 1.00 94.62 84 ARG A N 1
ATOM 632 C CA . ARG A 1 84 ? 11.058 -8.288 -12.198 1.00 94.62 84 ARG A CA 1
ATOM 633 C C . ARG A 1 84 ? 9.763 -7.901 -12.897 1.00 94.62 84 ARG A C 1
ATOM 635 O O . ARG A 1 84 ? 9.159 -6.877 -12.573 1.00 94.62 84 ARG A O 1
ATOM 642 N N . ARG A 1 85 ? 9.290 -8.748 -13.807 1.00 95.62 85 ARG A N 1
ATOM 643 C CA . ARG A 1 85 ? 7.913 -8.678 -14.302 1.00 95.62 85 ARG A CA 1
ATOM 644 C C . ARG A 1 85 ? 6.992 -9.435 -13.354 1.00 95.62 85 ARG A C 1
ATOM 646 O O . ARG A 1 85 ? 7.415 -10.392 -12.707 1.00 95.62 85 ARG A O 1
ATOM 653 N N . VAL A 1 86 ? 5.771 -8.945 -13.217 1.00 96.81 86 VAL A N 1
ATOM 654 C CA . VAL A 1 86 ? 4.765 -9.482 -12.306 1.00 96.81 86 VAL A CA 1
ATOM 655 C C . VAL A 1 86 ? 3.537 -9.832 -13.139 1.00 96.81 86 VAL A C 1
ATOM 657 O O . VAL A 1 86 ? 2.998 -8.934 -13.783 1.00 96.81 86 VAL A O 1
ATOM 660 N N . PRO A 1 87 ? 3.085 -11.093 -13.139 1.00 97.06 87 PRO A N 1
ATOM 661 C CA . PRO A 1 87 ? 1.939 -11.505 -13.936 1.00 97.06 87 PRO A CA 1
ATOM 662 C C . PRO A 1 87 ? 0.651 -10.841 -13.445 1.00 97.06 87 PRO A C 1
ATOM 664 O O . PRO A 1 87 ? 0.390 -10.789 -12.236 1.00 97.06 87 PRO A O 1
ATOM 667 N N . VAL A 1 88 ? -0.148 -10.357 -14.397 1.00 98.19 88 VAL A N 1
ATOM 668 C CA . VAL A 1 88 ? -1.516 -9.883 -14.179 1.00 98.19 88 VAL A CA 1
ATOM 669 C C . VAL A 1 88 ? -2.472 -10.963 -14.659 1.00 98.19 88 VAL A C 1
ATOM 671 O O . VAL A 1 88 ? -2.562 -11.234 -15.849 1.00 98.19 88 VAL A O 1
ATOM 674 N N . ILE A 1 89 ? -3.189 -11.576 -13.725 1.00 98.00 89 ILE A N 1
ATOM 675 C CA . ILE A 1 89 ? -4.145 -12.646 -14.002 1.00 98.00 89 ILE A CA 1
ATOM 676 C C . ILE A 1 89 ? -5.546 -12.050 -13.930 1.00 98.00 89 ILE A C 1
ATOM 678 O O . ILE A 1 89 ? -5.921 -11.439 -12.926 1.00 98.00 89 ILE A O 1
ATOM 682 N N . GLU A 1 90 ? -6.322 -12.214 -14.993 1.00 97.88 90 GLU A N 1
ATOM 683 C CA . GLU A 1 90 ? -7.736 -11.851 -14.983 1.00 97.88 90 GLU A CA 1
ATOM 684 C C . GLU A 1 90 ? -8.545 -12.945 -14.287 1.00 97.88 90 GLU A C 1
ATOM 686 O O . GLU A 1 90 ? -8.398 -14.129 -14.580 1.00 97.88 90 GLU A O 1
ATOM 691 N N . VAL A 1 91 ? -9.389 -12.534 -13.347 1.00 97.69 91 VAL A N 1
ATOM 692 C CA . VAL A 1 91 ? -10.287 -13.415 -12.595 1.00 97.69 91 VAL A CA 1
ATOM 693 C C . VAL A 1 91 ? -11.704 -12.874 -12.690 1.00 97.69 91 VAL A C 1
ATOM 695 O O . VAL A 1 91 ? -11.923 -11.662 -12.626 1.00 97.69 91 VAL A O 1
ATOM 698 N N . SER A 1 92 ? -12.659 -13.781 -12.853 1.00 96.81 92 SER A N 1
ATOM 699 C CA . SER A 1 92 ? -14.046 -13.482 -13.219 1.00 96.81 92 SER A CA 1
ATOM 700 C C . SE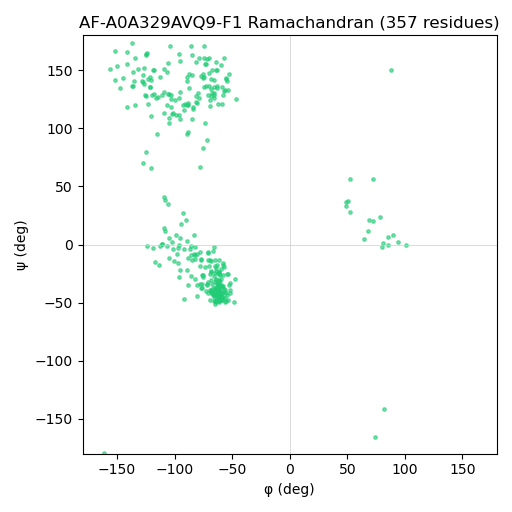R A 1 92 ? -15.051 -13.785 -12.106 1.00 96.81 92 SER A C 1
ATOM 702 O O . SER A 1 92 ? -16.243 -13.520 -12.275 1.00 96.81 92 SER A O 1
ATOM 704 N N . SER A 1 93 ? -14.602 -14.306 -10.956 1.00 97.50 93 SER A N 1
ATOM 705 C CA . SER A 1 93 ? -15.454 -14.486 -9.777 1.00 97.50 93 SER A CA 1
ATOM 706 C C . SER A 1 93 ? -14.691 -14.432 -8.445 1.00 97.50 93 SER A C 1
ATOM 708 O O . SER A 1 93 ? -13.463 -14.533 -8.385 1.00 97.50 93 SER A O 1
ATOM 710 N N . ILE A 1 94 ? -15.438 -14.306 -7.343 1.00 97.38 94 ILE A N 1
ATOM 711 C CA . ILE A 1 94 ? -14.891 -14.379 -5.977 1.00 97.38 94 ILE A CA 1
ATOM 712 C C . ILE A 1 94 ? -14.315 -15.771 -5.692 1.00 97.38 94 ILE A C 1
ATOM 714 O O . ILE A 1 94 ? -13.293 -15.900 -5.017 1.00 97.38 94 ILE A O 1
ATOM 718 N N . GLU A 1 95 ? -14.954 -16.820 -6.204 1.00 96.81 95 GLU A N 1
ATOM 719 C CA . GLU A 1 95 ? -14.516 -18.206 -6.052 1.00 96.81 95 GLU A CA 1
ATOM 720 C C . GLU A 1 95 ? -13.164 -18.428 -6.727 1.00 96.81 95 GLU A C 1
ATOM 722 O O . GLU A 1 95 ? -12.306 -19.070 -6.129 1.00 96.81 95 GLU A O 1
ATOM 727 N N . GLU A 1 96 ? -12.935 -17.850 -7.911 1.00 97.00 96 GLU A N 1
ATOM 728 C CA . GLU A 1 96 ? -11.631 -17.901 -8.583 1.00 97.00 96 GLU A CA 1
ATOM 729 C C . GLU A 1 96 ? -10.542 -17.201 -7.767 1.00 97.00 96 GLU A C 1
ATOM 731 O O . GLU A 1 96 ? -9.459 -17.756 -7.585 1.00 97.00 96 GLU A O 1
ATOM 736 N N . VAL A 1 97 ? -10.836 -16.025 -7.199 1.00 96.94 97 VAL A N 1
ATOM 737 C CA . VAL A 1 97 ? -9.896 -15.303 -6.324 1.00 96.94 97 VAL A CA 1
ATOM 738 C C . VAL A 1 97 ? -9.525 -16.149 -5.104 1.00 96.94 97 VAL A C 1
ATOM 740 O O . VAL A 1 97 ? -8.346 -16.298 -4.779 1.00 96.94 97 VAL A O 1
ATOM 743 N N . ARG A 1 98 ? -10.524 -16.729 -4.429 1.00 95.81 98 ARG A N 1
ATOM 744 C CA . ARG A 1 98 ? -10.319 -17.588 -3.253 1.00 95.81 98 ARG A CA 1
ATOM 745 C C . ARG A 1 98 ? -9.570 -18.869 -3.611 1.00 95.81 98 ARG A C 1
ATOM 747 O O . ARG A 1 98 ? -8.665 -19.266 -2.876 1.00 95.81 98 ARG A O 1
ATOM 754 N N . ALA A 1 99 ? -9.915 -19.499 -4.733 1.00 94.50 99 ALA A N 1
ATOM 755 C CA . ALA A 1 99 ? -9.246 -20.696 -5.229 1.00 94.50 99 ALA A CA 1
ATOM 756 C C . ALA A 1 99 ? -7.771 -20.412 -5.532 1.00 94.50 99 ALA A C 1
ATOM 758 O O . ALA A 1 99 ? -6.906 -21.160 -5.078 1.00 94.50 99 ALA A O 1
ATOM 759 N N . PHE A 1 100 ? -7.483 -19.293 -6.204 1.00 93.88 100 PHE A N 1
ATOM 760 C CA . PHE A 1 100 ? -6.122 -18.851 -6.480 1.00 93.88 100 PHE A CA 1
ATOM 761 C C . PHE A 1 100 ? -5.343 -18.586 -5.184 1.00 93.88 100 PHE A C 1
ATOM 763 O O . PHE A 1 100 ? -4.244 -19.108 -4.988 1.00 93.88 100 PHE A O 1
ATOM 770 N N . ALA A 1 101 ? -5.921 -17.830 -4.247 1.00 91.44 101 ALA A N 1
ATOM 771 C CA . ALA A 1 101 ? -5.282 -17.553 -2.963 1.00 91.44 101 ALA A CA 1
ATOM 772 C C . ALA A 1 101 ? -4.993 -18.838 -2.161 1.00 91.44 101 ALA A C 1
ATOM 774 O O . ALA A 1 101 ? -3.953 -18.936 -1.514 1.00 91.44 101 ALA A O 1
ATOM 775 N N . GLY A 1 102 ? -5.877 -19.840 -2.236 1.00 88.12 102 GLY A N 1
ATOM 776 C CA . GLY A 1 102 ? -5.685 -21.151 -1.611 1.00 88.12 102 GLY A CA 1
ATOM 777 C C . GLY A 1 102 ? -4.683 -22.063 -2.333 1.00 88.12 102 GLY A C 1
ATOM 778 O O . GLY A 1 102 ? -4.074 -22.929 -1.692 1.00 88.12 102 GLY A O 1
ATOM 779 N N . SER A 1 103 ? -4.494 -21.886 -3.647 1.00 85.69 103 SER A N 1
ATOM 780 C CA . SER A 1 103 ? -3.535 -22.659 -4.445 1.00 85.69 103 SER A CA 1
ATOM 781 C C . SER A 1 103 ? -2.112 -22.127 -4.337 1.00 85.69 103 SER A C 1
ATOM 783 O O . SER A 1 103 ? -1.163 -22.908 -4.428 1.00 85.69 103 SER A O 1
ATOM 785 N N . VAL A 1 104 ? -1.940 -20.819 -4.117 1.00 77.94 104 VAL A N 1
ATOM 786 C CA . VAL A 1 104 ? -0.620 -20.224 -3.892 1.00 77.94 104 VAL A CA 1
ATOM 787 C C . VAL A 1 104 ? -0.113 -20.628 -2.511 1.00 77.94 104 VAL A C 1
ATOM 789 O O . VAL A 1 104 ? -0.326 -19.964 -1.499 1.00 77.94 104 VAL A O 1
ATOM 792 N N . LYS A 1 105 ? 0.599 -21.752 -2.476 1.00 66.75 105 LYS A N 1
ATOM 793 C CA . LYS A 1 105 ? 1.355 -22.205 -1.313 1.00 66.75 105 LYS A CA 1
ATOM 794 C C . LYS A 1 105 ? 2.827 -21.963 -1.576 1.00 66.75 105 LYS A C 1
ATOM 796 O O . LYS A 1 105 ? 3.359 -22.358 -2.610 1.00 66.75 105 LYS A O 1
ATOM 801 N N . SER A 1 106 ? 3.500 -21.329 -0.626 1.00 60.78 106 SER A N 1
ATOM 802 C CA . SER A 1 106 ? 4.952 -21.266 -0.674 1.00 60.78 106 SER A CA 1
ATOM 803 C C . SER A 1 106 ? 5.541 -22.676 -0.567 1.00 60.78 106 SER A C 1
ATOM 805 O O . SER A 1 106 ? 5.158 -23.443 0.317 1.00 60.78 106 SER A O 1
ATOM 807 N N . GLY A 1 107 ? 6.525 -22.997 -1.413 1.00 54.94 107 GLY A N 1
ATOM 808 C CA . GLY A 1 107 ? 7.364 -24.192 -1.246 1.00 54.94 107 GLY A CA 1
ATOM 809 C C . GLY A 1 107 ? 8.239 -24.147 0.017 1.00 54.94 107 GLY A C 1
ATOM 810 O O . GLY A 1 107 ? 8.776 -25.166 0.443 1.00 54.94 107 GLY A O 1
ATOM 811 N N . THR A 1 108 ? 8.365 -22.977 0.648 1.00 53.66 108 THR A N 1
ATOM 812 C CA . THR A 1 108 ? 9.039 -22.754 1.931 1.00 53.66 108 THR A CA 1
ATOM 813 C C . THR A 1 108 ? 8.009 -22.498 3.044 1.00 53.66 108 THR A C 1
ATOM 815 O O . THR A 1 108 ? 7.320 -21.475 2.990 1.00 53.66 108 THR A O 1
ATOM 818 N N . PRO A 1 109 ? 7.954 -23.326 4.109 1.00 50.38 109 PRO A N 1
ATOM 819 C CA . PRO A 1 109 ? 6.980 -23.209 5.209 1.00 50.38 109 PRO A CA 1
ATOM 820 C C . PRO A 1 109 ? 6.972 -21.867 5.963 1.00 50.38 109 PRO A C 1
ATOM 822 O O . PRO A 1 109 ? 6.037 -21.575 6.700 1.00 50.38 109 PRO A O 1
ATOM 825 N N . ASN A 1 110 ? 8.025 -21.058 5.811 1.00 48.44 110 ASN A N 1
ATOM 826 C CA . ASN A 1 110 ? 8.210 -19.791 6.526 1.00 48.44 110 ASN A CA 1
ATOM 827 C C . ASN A 1 110 ? 7.748 -18.555 5.743 1.00 48.44 110 ASN A C 1
ATOM 829 O O . ASN A 1 110 ? 7.881 -17.436 6.239 1.00 48.44 110 ASN A O 1
ATOM 833 N N . PHE A 1 111 ? 7.250 -18.732 4.523 1.00 57.16 111 PHE A N 1
ATOM 834 C CA . PHE A 1 111 ? 6.819 -17.628 3.681 1.00 57.16 111 PHE A CA 1
ATOM 835 C C . PHE A 1 111 ? 5.295 -17.586 3.661 1.00 57.16 111 PHE A C 1
ATOM 837 O O . PHE A 1 111 ? 4.640 -18.432 3.055 1.00 57.16 111 PHE A O 1
ATOM 844 N N . ASN A 1 112 ? 4.744 -16.576 4.326 1.00 66.06 112 ASN A N 1
ATOM 845 C CA . ASN A 1 112 ? 3.323 -16.273 4.273 1.00 66.06 112 ASN A CA 1
ATOM 846 C C . ASN A 1 112 ? 3.141 -15.100 3.318 1.00 66.06 112 ASN A C 1
ATOM 848 O O . ASN A 1 112 ? 3.626 -13.999 3.594 1.00 66.06 112 ASN A O 1
ATOM 852 N N . GLY A 1 113 ? 2.483 -15.354 2.189 1.00 85.38 113 GLY A N 1
ATOM 853 C CA . GLY A 1 113 ? 1.998 -14.282 1.333 1.00 85.38 113 GLY A CA 1
ATOM 854 C C . GLY A 1 113 ? 0.939 -13.464 2.069 1.00 85.38 113 GLY A C 1
ATOM 855 O O . GLY A 1 113 ? 0.223 -13.980 2.927 1.00 85.38 113 GLY A O 1
ATOM 856 N N . VAL A 1 114 ? 0.859 -12.184 1.736 1.00 93.69 114 VAL A N 1
ATOM 857 C CA . VAL A 1 114 ? -0.215 -11.288 2.174 1.00 93.69 114 VAL A CA 1
ATOM 858 C C . VAL A 1 114 ? -0.856 -10.647 0.960 1.00 93.69 114 VAL A C 1
ATOM 860 O O . VAL A 1 114 ? -0.290 -10.637 -0.133 1.00 93.69 114 VAL A O 1
ATOM 863 N N . TRP A 1 115 ? -2.037 -10.097 1.165 1.00 96.31 115 TRP A N 1
ATOM 864 C CA . TRP A 1 115 ? -2.893 -9.553 0.136 1.00 96.31 115 TRP A CA 1
ATOM 865 C C . TRP A 1 115 ? -3.135 -8.070 0.377 1.00 96.31 115 TRP A C 1
ATOM 867 O O . TRP A 1 115 ? -3.160 -7.592 1.515 1.00 96.31 115 TRP A O 1
ATOM 877 N N . ARG A 1 116 ? -3.338 -7.337 -0.714 1.00 96.50 116 ARG A N 1
ATOM 878 C CA . ARG A 1 116 ? -3.796 -5.951 -0.682 1.00 96.50 116 ARG A CA 1
ATOM 879 C C . ARG A 1 116 ? -4.776 -5.710 -1.815 1.00 96.50 116 ARG A C 1
ATOM 881 O O . ARG A 1 116 ? -4.396 -5.806 -2.977 1.00 96.50 116 ARG A O 1
ATOM 888 N N . GLY A 1 117 ? -6.006 -5.354 -1.468 1.00 97.00 117 GLY A N 1
ATOM 889 C CA . GLY A 1 117 ? -7.007 -4.911 -2.431 1.00 97.00 117 GLY A CA 1
ATOM 890 C C . GLY A 1 117 ? -6.963 -3.409 -2.666 1.00 97.00 117 GLY A C 1
ATOM 891 O O . GLY A 1 117 ? -6.719 -2.631 -1.741 1.00 97.00 117 GLY A O 1
ATOM 892 N N . GLN A 1 118 ? -7.225 -2.998 -3.901 1.00 95.94 118 GLN A N 1
ATOM 893 C CA . GLN A 1 118 ? -7.470 -1.610 -4.272 1.00 95.94 118 GLN A CA 1
ATOM 894 C C . GLN A 1 118 ? -8.649 -1.550 -5.235 1.00 95.94 118 GLN A C 1
ATOM 896 O O . GLN A 1 118 ? -8.717 -2.330 -6.181 1.00 95.94 118 GLN A O 1
ATOM 901 N N . SER A 1 119 ? -9.558 -0.599 -5.030 1.00 94.94 119 SER A N 1
ATOM 902 C CA . SER A 1 119 ? -10.688 -0.375 -5.943 1.00 94.94 119 SER A CA 1
ATOM 903 C C . SER A 1 119 ? -10.299 0.222 -7.286 1.00 94.94 119 SER A C 1
ATOM 905 O O . SER A 1 119 ? -11.124 0.327 -8.187 1.00 94.94 119 SER A O 1
ATOM 907 N N . SER A 1 120 ? -9.033 0.589 -7.447 1.00 94.69 120 SER A N 1
ATOM 908 C CA . SER A 1 120 ? -8.455 0.980 -8.717 1.00 94.69 120 SER A CA 1
ATOM 909 C C . SER A 1 120 ? -6.970 0.650 -8.706 1.00 94.69 120 SER A C 1
ATOM 911 O O . SER A 1 120 ? -6.300 0.827 -7.687 1.00 94.69 120 SER A O 1
ATOM 913 N N . HIS A 1 121 ? -6.458 0.193 -9.840 1.00 94.62 121 HIS A N 1
ATOM 914 C CA . HIS A 1 121 ? -5.033 0.121 -10.091 1.00 94.62 121 HIS A CA 1
ATOM 915 C C . HIS A 1 121 ? -4.456 1.539 -10.272 1.00 94.62 121 HIS A C 1
ATOM 917 O O . HIS A 1 121 ? -4.977 2.355 -11.036 1.00 94.62 121 HIS A O 1
ATOM 923 N N . TYR A 1 122 ? -3.389 1.846 -9.534 1.00 93.38 122 TYR A N 1
ATOM 924 C CA . TYR A 1 122 ? -2.697 3.132 -9.581 1.00 93.38 122 TYR A CA 1
ATOM 925 C C . TYR A 1 122 ? -1.258 2.924 -10.041 1.00 93.38 122 TYR A C 1
ATOM 927 O O . TYR A 1 122 ? -0.536 2.136 -9.431 1.00 93.38 122 TYR A O 1
ATOM 935 N N . THR A 1 123 ? -0.830 3.696 -11.037 1.00 94.88 123 THR A N 1
ATOM 936 C CA . THR A 1 123 ? 0.547 3.712 -11.538 1.00 94.88 123 THR A CA 1
ATOM 937 C C . THR A 1 123 ? 1.366 4.839 -10.907 1.00 94.88 123 THR A C 1
ATOM 939 O O . THR A 1 123 ? 0.831 5.788 -10.316 1.00 94.88 123 THR A O 1
ATOM 942 N N . THR A 1 124 ? 2.687 4.748 -11.024 1.00 92.88 124 THR A N 1
ATOM 943 C CA . THR A 1 124 ? 3.638 5.766 -10.548 1.00 92.88 124 THR A CA 1
ATOM 944 C C . THR A 1 124 ? 3.598 7.073 -11.342 1.00 92.88 124 THR A C 1
ATOM 946 O O . THR A 1 124 ? 4.081 8.091 -10.845 1.00 92.88 124 THR A O 1
ATOM 949 N N . GLU A 1 125 ? 2.948 7.109 -12.508 1.00 89.00 125 GLU A N 1
ATOM 950 C CA . GLU A 1 125 ? 2.727 8.338 -13.289 1.00 89.00 125 GLU A CA 1
ATOM 951 C C . GLU A 1 125 ? 2.012 9.416 -12.465 1.00 89.00 125 GLU A C 1
ATOM 953 O O . GLU A 1 125 ? 2.394 10.586 -12.479 1.00 89.00 125 GLU A O 1
ATOM 958 N N . LYS A 1 126 ? 1.033 9.020 -11.634 1.00 82.06 126 LYS A N 1
ATOM 959 C CA . LYS A 1 126 ? 0.322 9.938 -10.719 1.00 82.06 126 LYS A CA 1
ATOM 960 C C . LYS A 1 126 ? 1.239 10.598 -9.687 1.00 82.06 126 LYS A C 1
ATOM 962 O O . LYS A 1 126 ? 0.825 11.529 -9.000 1.00 82.06 126 LYS A O 1
ATOM 967 N N . LYS A 1 127 ? 2.459 10.086 -9.540 1.00 82.31 127 LYS A N 1
ATOM 968 C CA . LYS A 1 127 ? 3.498 10.575 -8.636 1.00 82.31 127 LYS A CA 1
ATOM 969 C C . LYS A 1 127 ? 4.653 11.250 -9.364 1.00 82.31 127 LYS A C 1
ATOM 971 O O . LYS A 1 127 ? 5.675 11.520 -8.747 1.00 82.31 127 LYS A O 1
ATOM 976 N N . GLY A 1 128 ? 4.461 11.567 -10.642 1.00 86.50 128 GLY A N 1
ATOM 977 C CA . GLY A 1 128 ? 5.418 12.317 -11.441 1.00 86.50 128 GLY A CA 1
ATOM 978 C C . GLY A 1 128 ? 6.445 11.452 -12.158 1.00 86.50 128 GLY A C 1
ATOM 979 O O . GLY A 1 128 ? 7.351 12.024 -12.751 1.00 86.50 128 GLY A O 1
ATOM 980 N N . ARG A 1 129 ? 6.310 10.113 -12.149 1.00 93.75 129 ARG A N 1
ATOM 981 C CA . ARG A 1 129 ? 7.140 9.254 -13.003 1.00 93.75 129 ARG A CA 1
ATOM 982 C C . ARG A 1 129 ? 6.918 9.645 -14.463 1.00 93.75 129 ARG A C 1
ATOM 984 O O . ARG A 1 129 ? 5.794 9.594 -14.957 1.00 93.75 129 ARG A O 1
ATOM 991 N N . THR A 1 130 ? 7.992 10.034 -15.137 1.00 95.62 130 THR A N 1
ATOM 992 C CA . THR A 1 130 ? 7.957 10.488 -16.530 1.00 95.62 130 THR A CA 1
ATOM 993 C C . THR A 1 130 ? 8.272 9.358 -17.507 1.00 95.62 130 THR A C 1
ATOM 995 O O . THR A 1 130 ? 8.957 8.390 -17.177 1.00 95.62 130 THR A O 1
ATOM 998 N N . LYS A 1 131 ? 7.837 9.519 -18.760 1.00 95.56 131 LYS A N 1
ATOM 999 C CA . LYS A 1 131 ? 8.171 8.596 -19.856 1.00 95.56 131 LYS A CA 1
ATOM 1000 C C . LYS A 1 131 ? 9.677 8.470 -20.096 1.00 95.56 131 LYS A C 1
ATOM 1002 O O . LYS A 1 131 ? 10.164 7.378 -20.368 1.00 95.56 131 LYS A O 1
ATOM 1007 N N . GLU A 1 132 ? 10.422 9.568 -19.954 1.00 94.94 132 GLU A N 1
ATOM 1008 C CA . GLU A 1 132 ? 11.884 9.553 -20.076 1.00 94.94 132 GLU A CA 1
ATOM 1009 C C . GLU A 1 132 ? 12.526 8.681 -18.995 1.00 94.94 132 GLU A C 1
ATOM 1011 O O . GLU A 1 132 ? 13.425 7.893 -19.284 1.00 94.94 132 GLU A O 1
ATOM 1016 N N . GLU A 1 133 ? 12.044 8.765 -17.754 1.00 95.81 133 GLU A N 1
ATOM 1017 C CA . GLU A 1 133 ? 12.509 7.883 -16.686 1.00 95.81 133 GLU A CA 1
ATOM 1018 C C . GLU A 1 133 ? 12.153 6.424 -16.965 1.00 95.81 133 GLU A C 1
ATOM 1020 O O . GLU A 1 133 ? 13.004 5.556 -16.784 1.00 95.81 133 GLU A O 1
ATOM 1025 N N . LEU A 1 134 ? 10.946 6.136 -17.461 1.00 96.75 134 LEU A N 1
ATOM 1026 C CA . LEU A 1 134 ? 10.564 4.772 -17.839 1.00 96.75 134 LEU A CA 1
ATOM 1027 C C . LEU A 1 134 ? 11.466 4.219 -18.956 1.00 96.75 134 LEU A C 1
ATOM 1029 O O . LEU A 1 134 ? 11.956 3.094 -18.847 1.00 96.75 134 LEU A O 1
ATOM 1033 N N . LEU A 1 135 ? 11.813 5.026 -19.963 1.00 95.75 135 LEU A N 1
ATOM 1034 C CA . LEU A 1 135 ? 12.771 4.641 -21.006 1.00 95.75 135 LEU A CA 1
ATOM 1035 C C . LEU A 1 135 ? 14.166 4.341 -20.455 1.00 95.75 135 LEU A C 1
ATOM 1037 O O . LEU A 1 135 ? 14.838 3.425 -20.930 1.00 95.75 135 LEU A O 1
ATOM 1041 N N . ARG A 1 136 ? 14.634 5.113 -19.473 1.00 95.31 136 ARG A N 1
ATOM 1042 C CA . ARG A 1 136 ? 15.934 4.883 -18.821 1.00 95.31 136 ARG A CA 1
ATOM 1043 C C . ARG A 1 136 ? 15.917 3.609 -17.983 1.00 95.31 136 ARG A C 1
ATOM 1045 O O . ARG A 1 136 ? 16.829 2.785 -18.073 1.00 95.31 136 ARG A O 1
ATOM 1052 N N . LEU A 1 137 ? 14.875 3.453 -17.174 1.00 96.94 137 LEU A N 1
ATOM 1053 C CA . LEU A 1 137 ? 14.767 2.415 -16.157 1.00 96.94 137 LEU A CA 1
ATOM 1054 C C . LEU A 1 137 ? 14.343 1.069 -16.745 1.00 96.94 137 LEU A C 1
ATOM 1056 O O . LEU A 1 137 ? 14.961 0.057 -16.445 1.00 96.94 137 LEU A O 1
ATOM 1060 N N . TYR A 1 138 ? 13.354 1.043 -17.629 1.00 97.31 138 TYR A N 1
ATOM 1061 C CA . TYR A 1 138 ? 12.739 -0.180 -18.154 1.00 97.31 138 TYR A CA 1
ATOM 1062 C C . TYR A 1 138 ? 12.927 -0.370 -19.662 1.00 97.31 138 TYR A C 1
ATOM 1064 O O . TYR A 1 138 ? 12.732 -1.474 -20.165 1.00 97.31 138 TYR A O 1
ATOM 1072 N N . GLY A 1 139 ? 13.329 0.679 -20.386 1.00 95.50 139 GLY A N 1
ATOM 1073 C CA . GLY A 1 139 ? 13.530 0.619 -21.836 1.00 95.50 139 GLY A CA 1
ATOM 1074 C C . GLY A 1 139 ? 12.273 0.845 -22.674 1.00 95.50 139 GLY A C 1
ATOM 1075 O O . GLY A 1 139 ? 12.359 0.709 -23.889 1.00 95.50 139 GLY A O 1
ATOM 1076 N N . ALA A 1 140 ? 11.143 1.200 -22.056 1.00 95.06 140 ALA A N 1
ATOM 1077 C CA . ALA A 1 140 ? 9.866 1.470 -22.719 1.00 95.06 140 ALA A CA 1
ATOM 1078 C C . ALA A 1 140 ? 9.144 2.653 -22.047 1.00 95.06 140 ALA A C 1
ATOM 1080 O O . ALA A 1 140 ? 9.408 2.947 -20.882 1.00 95.06 140 ALA A O 1
ATOM 1081 N N . GLU A 1 141 ? 8.264 3.346 -22.776 1.00 95.00 141 GLU A N 1
ATOM 1082 C CA . GLU A 1 141 ? 7.514 4.515 -22.274 1.00 95.00 141 GLU A CA 1
ATOM 1083 C C . GLU A 1 141 ? 6.177 4.150 -21.618 1.00 95.00 141 GLU A C 1
ATOM 1085 O O . GLU A 1 141 ? 5.636 4.941 -20.852 1.00 95.00 141 GLU A O 1
ATOM 1090 N N . ASP A 1 142 ? 5.633 2.982 -21.944 1.00 93.31 142 ASP A N 1
ATOM 1091 C CA . ASP A 1 142 ? 4.286 2.502 -21.623 1.00 93.31 142 ASP A CA 1
ATOM 1092 C C . ASP A 1 142 ? 4.312 1.392 -20.563 1.00 93.31 142 ASP A C 1
ATOM 1094 O O . ASP A 1 142 ? 3.576 0.408 -20.607 1.00 93.31 142 ASP A O 1
ATOM 1098 N N . VAL A 1 143 ? 5.203 1.551 -19.590 1.00 95.69 143 VAL A N 1
ATOM 1099 C CA . VAL A 1 143 ? 5.431 0.561 -18.543 1.00 95.69 143 VAL A CA 1
ATOM 1100 C C . VAL A 1 143 ? 4.381 0.685 -17.446 1.00 95.69 143 VAL A C 1
ATOM 1102 O O . VAL A 1 143 ? 4.287 1.714 -16.777 1.00 95.69 143 VAL A O 1
ATOM 1105 N N . ASP A 1 144 ? 3.662 -0.407 -17.195 1.00 96.19 144 ASP A N 1
ATOM 1106 C CA . ASP A 1 144 ? 2.737 -0.516 -16.068 1.00 96.19 144 ASP A CA 1
ATOM 1107 C C . ASP A 1 144 ? 3.505 -0.710 -14.742 1.00 96.19 144 ASP A C 1
ATOM 1109 O O . ASP A 1 144 ? 3.753 -1.828 -14.279 1.00 96.19 144 ASP A O 1
ATOM 1113 N N . GLU A 1 145 ? 3.967 0.400 -14.160 1.00 97.31 145 GLU A N 1
ATOM 1114 C CA . GLU A 1 145 ? 4.666 0.438 -12.872 1.00 97.31 145 GLU A CA 1
ATOM 1115 C C . GLU A 1 145 ? 3.688 0.768 -11.721 1.00 97.31 145 GLU A C 1
ATOM 1117 O O . GLU A 1 145 ? 3.217 1.908 -11.621 1.00 97.31 145 GLU A O 1
ATOM 1122 N N . PRO A 1 146 ? 3.395 -0.175 -10.798 1.00 96.62 146 PRO A N 1
ATOM 1123 C CA . PRO A 1 146 ? 2.379 0.020 -9.771 1.00 96.62 146 PRO A CA 1
ATOM 1124 C C . PRO A 1 146 ? 2.845 0.962 -8.653 1.00 96.62 146 PRO A C 1
ATOM 1126 O O . PRO A 1 146 ? 3.991 0.929 -8.192 1.00 96.62 146 PRO A O 1
ATOM 1129 N N . SER A 1 147 ? 1.913 1.760 -8.134 1.00 94.62 147 SER A N 1
ATOM 1130 C CA . SER A 1 147 ? 2.110 2.649 -6.987 1.00 94.62 147 SER A CA 1
ATOM 1131 C C . SER A 1 147 ? 1.447 2.085 -5.726 1.00 94.62 147 SER A C 1
ATOM 1133 O O . SER A 1 147 ? 0.230 2.160 -5.535 1.00 94.62 147 SER A O 1
ATOM 1135 N N . LEU A 1 148 ? 2.264 1.544 -4.821 1.00 94.06 148 LEU A N 1
ATOM 1136 C CA . LEU A 1 148 ? 1.872 1.069 -3.488 1.00 94.06 148 LEU A CA 1
ATOM 1137 C C . LEU A 1 148 ? 2.427 1.995 -2.391 1.00 94.06 148 LEU A C 1
ATOM 1139 O O . LEU A 1 148 ? 2.870 1.547 -1.334 1.00 94.06 148 LEU A O 1
ATOM 1143 N N . LEU A 1 149 ? 2.382 3.306 -2.635 1.00 91.06 149 LEU A N 1
ATOM 1144 C CA . LEU A 1 149 ? 2.812 4.305 -1.661 1.00 91.06 149 LEU A CA 1
ATOM 1145 C C . LEU A 1 149 ? 1.863 4.361 -0.446 1.00 91.06 149 LEU A C 1
ATOM 1147 O O . LEU A 1 149 ? 0.640 4.458 -0.629 1.00 91.06 149 LEU A O 1
ATOM 1151 N N . PRO A 1 150 ? 2.398 4.385 0.788 1.00 87.38 150 PRO A N 1
ATOM 1152 C CA . PRO A 1 150 ? 1.633 4.705 1.991 1.00 87.38 150 PRO A CA 1
ATOM 1153 C C . PRO A 1 150 ? 0.944 6.066 1.932 1.00 87.38 150 PRO A C 1
ATOM 1155 O O . PRO A 1 150 ? 1.335 6.957 1.176 1.00 87.38 150 PRO A O 1
ATOM 1158 N N . SER A 1 151 ? -0.067 6.268 2.778 1.00 83.56 151 SER A N 1
ATOM 1159 C CA . SER A 1 151 ? -0.799 7.538 2.838 1.00 83.56 151 SER A CA 1
ATOM 1160 C C . SER A 1 151 ? 0.110 8.736 3.122 1.00 83.56 151 SER A C 1
ATOM 1162 O O . SER A 1 151 ? -0.039 9.735 2.427 1.00 83.56 151 SER A O 1
ATOM 1164 N N . ALA A 1 152 ? 1.091 8.622 4.026 1.00 79.88 152 ALA A N 1
ATOM 1165 C CA . ALA A 1 152 ? 2.017 9.721 4.321 1.00 79.88 152 ALA A CA 1
ATOM 1166 C C . ALA A 1 152 ? 2.890 10.107 3.111 1.00 79.88 152 ALA A C 1
ATOM 1168 O O . ALA A 1 152 ? 3.001 11.287 2.787 1.00 79.88 152 ALA A O 1
ATOM 1169 N N . ALA A 1 153 ? 3.433 9.119 2.389 1.00 79.44 153 ALA A N 1
ATOM 1170 C CA . ALA A 1 153 ? 4.219 9.345 1.171 1.00 79.44 153 ALA A CA 1
ATOM 1171 C C . ALA A 1 153 ? 3.364 9.870 0.001 1.00 79.44 153 ALA A C 1
ATOM 1173 O O . ALA A 1 153 ? 3.861 10.515 -0.919 1.00 79.44 153 ALA A O 1
ATOM 1174 N N . ARG A 1 154 ? 2.049 9.609 0.006 1.00 79.44 154 ARG A N 1
ATOM 1175 C CA . ARG A 1 154 ? 1.141 10.156 -1.012 1.00 79.44 154 ARG A CA 1
ATOM 1176 C C . ARG A 1 154 ? 0.804 11.627 -0.795 1.00 79.44 154 ARG A C 1
ATOM 1178 O O . ARG A 1 154 ? 0.482 12.287 -1.778 1.00 79.44 154 ARG A O 1
ATOM 1185 N N . THR A 1 155 ? 0.853 12.121 0.434 1.00 76.94 155 THR A N 1
ATOM 1186 C CA . THR A 1 155 ? 0.485 13.504 0.773 1.00 76.94 155 THR A CA 1
ATOM 1187 C C . THR A 1 155 ? 1.690 14.366 1.139 1.00 76.94 155 THR A C 1
ATOM 1189 O O . THR A 1 155 ? 1.493 15.433 1.708 1.00 76.94 155 THR A O 1
ATOM 1192 N N . ASP A 1 156 ? 2.912 13.877 0.892 1.00 73.38 156 ASP A N 1
ATOM 1193 C CA . ASP A 1 156 ? 4.179 14.517 1.277 1.00 73.38 156 ASP A CA 1
ATOM 1194 C C . ASP A 1 156 ? 4.196 14.966 2.747 1.00 73.38 156 ASP A C 1
ATOM 1196 O O . ASP A 1 156 ? 4.780 15.981 3.122 1.00 73.38 156 ASP A O 1
ATOM 1200 N N . LEU A 1 157 ? 3.515 14.195 3.602 1.00 74.31 157 LEU A N 1
ATOM 1201 C CA . LEU A 1 157 ? 3.367 14.533 5.006 1.00 74.31 157 LEU A CA 1
ATOM 1202 C C . LEU A 1 157 ? 4.627 14.117 5.752 1.00 74.31 157 LEU A C 1
ATOM 1204 O O . LEU A 1 157 ? 4.987 12.934 5.783 1.00 74.31 157 LEU A O 1
ATOM 1208 N N . TYR A 1 158 ? 5.270 15.085 6.404 1.00 73.56 158 TYR A N 1
ATOM 1209 C CA . TYR A 1 158 ? 6.384 14.792 7.284 1.00 73.56 158 TYR A CA 1
ATOM 1210 C C . TYR A 1 158 ? 5.861 14.151 8.566 1.00 73.56 158 TYR A C 1
ATOM 1212 O O . TYR A 1 158 ? 5.248 14.769 9.432 1.00 73.56 158 TYR A O 1
ATOM 1220 N N . PHE A 1 159 ? 6.064 12.844 8.648 1.00 68.25 159 PHE A N 1
ATOM 1221 C CA . PHE A 1 159 ? 5.447 11.990 9.648 1.00 68.25 159 PHE A CA 1
ATOM 1222 C C . PHE A 1 159 ? 5.608 12.462 11.118 1.00 68.25 159 PHE A C 1
ATOM 1224 O O . PHE A 1 159 ? 4.624 12.402 11.868 1.00 68.25 159 PHE A O 1
ATOM 1231 N N . PRO A 1 160 ? 6.785 12.957 11.562 1.00 72.88 160 PRO A N 1
ATOM 1232 C CA . PRO A 1 160 ? 6.952 13.487 12.917 1.00 72.88 160 PRO A CA 1
ATOM 1233 C C . PRO A 1 160 ? 5.964 14.594 13.311 1.00 72.88 160 PRO A C 1
ATOM 1235 O O . PRO A 1 160 ? 5.649 14.702 14.496 1.00 72.88 160 PRO A O 1
ATOM 1238 N N . ASP A 1 161 ? 5.421 15.345 12.349 1.00 75.88 161 ASP A N 1
ATOM 1239 C CA . ASP A 1 161 ? 4.510 16.464 12.617 1.00 75.88 161 ASP A CA 1
ATOM 1240 C C . ASP A 1 161 ? 3.172 16.000 13.202 1.00 75.88 161 ASP A C 1
ATOM 1242 O O . ASP A 1 161 ? 2.588 16.675 14.045 1.00 75.88 161 ASP A O 1
ATOM 1246 N N . SER A 1 162 ? 2.686 14.822 12.796 1.00 76.81 162 SER A N 1
ATOM 1247 C CA . SER A 1 162 ? 1.423 14.258 13.300 1.00 76.81 162 SER A CA 1
ATOM 1248 C C . SER A 1 162 ? 1.624 13.277 14.456 1.00 76.81 162 SER A C 1
ATOM 1250 O O . SER A 1 162 ? 0.700 13.035 15.235 1.00 76.81 162 SER A O 1
ATOM 1252 N N . PHE A 1 163 ? 2.822 12.698 14.591 1.00 84.31 163 PHE A N 1
ATOM 1253 C CA . PHE A 1 163 ? 3.037 11.628 15.562 1.00 84.31 163 PHE A CA 1
ATOM 1254 C C . PHE A 1 163 ? 3.027 12.104 17.010 1.00 84.31 163 PHE A C 1
ATOM 1256 O O . PHE A 1 163 ? 2.586 11.351 17.863 1.00 84.31 163 PHE A O 1
ATOM 1263 N N . SER A 1 164 ? 3.468 13.328 17.302 1.00 86.25 164 SER A N 1
ATOM 1264 C CA . SER A 1 164 ? 3.485 13.860 18.673 1.00 86.25 164 SER A CA 1
ATOM 1265 C C . SER A 1 164 ? 2.076 13.969 19.273 1.00 86.25 164 SER A C 1
ATOM 1267 O O . SER A 1 164 ? 1.825 13.502 20.385 1.00 86.25 164 SER A O 1
ATOM 1269 N N . GLY A 1 165 ? 1.131 14.525 18.507 1.00 89.81 165 GLY A N 1
ATOM 1270 C CA . GLY A 1 165 ? -0.283 14.569 18.879 1.00 89.81 165 GLY A CA 1
ATOM 1271 C C . GLY A 1 165 ? -0.891 13.170 18.963 1.00 89.81 165 GLY A C 1
ATOM 1272 O O . GLY A 1 165 ? -1.658 12.884 19.883 1.00 89.81 165 GLY A O 1
ATOM 1273 N N . TRP A 1 166 ? -0.504 12.276 18.048 1.00 92.38 166 TRP A N 1
ATOM 1274 C CA . TRP A 1 166 ? -0.968 10.892 18.068 1.00 92.38 166 TRP A CA 1
ATOM 1275 C C . TRP A 1 166 ? -0.488 10.131 19.305 1.00 92.38 166 TRP A C 1
ATOM 1277 O O . TRP A 1 166 ? -1.297 9.532 20.007 1.00 92.38 166 TRP A O 1
ATOM 1287 N N . SER A 1 167 ? 0.806 10.200 19.624 1.00 92.56 167 SER A N 1
ATOM 1288 C CA . SER A 1 167 ? 1.379 9.544 20.797 1.00 92.56 167 SER A CA 1
ATOM 1289 C C . SER A 1 167 ? 0.785 10.088 22.092 1.00 92.56 167 SER A C 1
ATOM 1291 O O . SER A 1 167 ? 0.520 9.312 22.998 1.00 92.56 167 SER A O 1
ATOM 1293 N N . ALA A 1 168 ? 0.462 11.384 22.168 1.00 92.94 168 ALA A N 1
ATOM 1294 C CA . ALA A 1 168 ? -0.236 11.928 23.332 1.00 92.94 168 ALA A CA 1
ATOM 1295 C C . ALA A 1 168 ? -1.616 11.270 23.550 1.00 92.94 168 ALA A C 1
ATOM 1297 O O . ALA A 1 168 ? -1.982 10.956 24.683 1.00 92.94 168 ALA A O 1
ATOM 1298 N N . LEU A 1 169 ? -2.378 11.013 22.479 1.00 95.12 169 LEU A N 1
ATOM 1299 C CA . LEU A 1 169 ? -3.658 10.296 22.564 1.00 95.12 169 LEU A CA 1
ATOM 1300 C C . LEU A 1 169 ? -3.471 8.824 22.945 1.00 95.12 169 LEU A C 1
ATOM 1302 O O . LEU A 1 169 ? -4.229 8.300 23.761 1.00 95.12 169 LEU A O 1
ATOM 1306 N N . LEU A 1 170 ? -2.452 8.165 22.391 1.00 95.12 170 LEU A N 1
ATOM 1307 C CA . LEU A 1 170 ? -2.104 6.793 22.754 1.00 95.12 170 LEU A CA 1
ATOM 1308 C C . LEU A 1 170 ? -1.684 6.687 24.227 1.00 95.12 170 LEU A C 1
ATOM 1310 O O . LEU A 1 170 ? -2.116 5.764 24.911 1.00 95.12 170 LEU A O 1
ATOM 1314 N N . ASP A 1 171 ? -0.909 7.639 24.744 1.00 94.69 171 ASP A N 1
ATOM 1315 C CA . ASP A 1 171 ? -0.503 7.682 26.152 1.00 94.69 171 ASP A CA 1
ATOM 1316 C C . ASP A 1 171 ? -1.710 7.828 27.082 1.00 94.69 171 ASP A C 1
ATOM 1318 O O . ASP A 1 171 ? -1.807 7.119 28.088 1.00 94.69 171 ASP A O 1
ATOM 1322 N N . LEU A 1 172 ? -2.668 8.694 26.725 1.00 94.38 172 LEU A N 1
ATOM 1323 C CA . LEU A 1 172 ? -3.934 8.823 27.451 1.00 94.38 172 LEU A CA 1
ATOM 1324 C C . LEU A 1 172 ? -4.704 7.498 27.466 1.00 94.38 172 LEU A C 1
ATOM 1326 O O . LEU A 1 172 ? -5.140 7.062 28.532 1.00 94.38 172 LEU A O 1
ATOM 1330 N N . TYR A 1 173 ? -4.808 6.830 26.315 1.00 94.88 173 TYR A N 1
ATOM 1331 C CA . TYR A 1 173 ? -5.472 5.531 26.209 1.00 94.88 173 TYR A CA 1
ATOM 1332 C C . TYR A 1 173 ? -4.798 4.471 27.087 1.00 94.88 173 TYR A C 1
ATOM 1334 O O . TYR A 1 173 ? -5.456 3.781 27.868 1.00 94.88 173 TYR A O 1
ATOM 1342 N N . VAL A 1 174 ? -3.467 4.367 27.026 1.00 93.94 174 VAL A N 1
ATOM 1343 C CA . VAL A 1 174 ? -2.693 3.435 27.857 1.00 93.94 174 VAL A CA 1
ATOM 1344 C C . VAL A 1 174 ? -2.917 3.719 29.341 1.00 93.94 174 VAL A C 1
ATOM 1346 O O . VAL A 1 174 ? -3.124 2.791 30.125 1.00 93.94 174 VAL A O 1
ATOM 1349 N N . HIS A 1 175 ? -2.909 4.987 29.742 1.00 91.31 175 HIS A N 1
ATOM 1350 C CA . HIS A 1 175 ? -3.112 5.384 31.129 1.00 91.31 175 HIS A CA 1
ATOM 1351 C C . HIS A 1 175 ? -4.521 5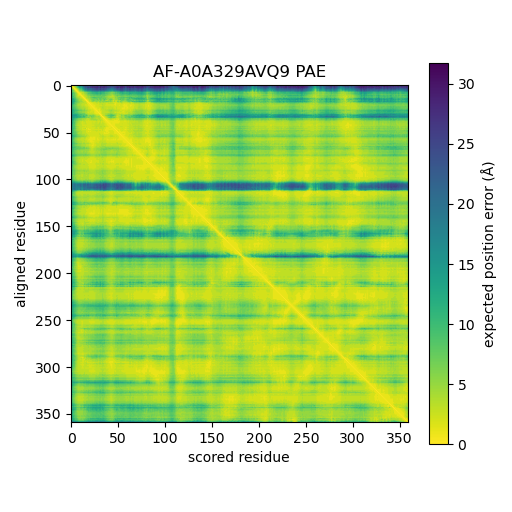.040 31.649 1.00 91.31 175 HIS A C 1
ATOM 1353 O O . HIS A 1 175 ? -4.653 4.580 32.786 1.00 91.31 175 HIS A O 1
ATOM 1359 N N . GLU A 1 176 ? -5.566 5.164 30.827 1.00 91.25 176 GLU A N 1
ATOM 1360 C CA . GLU A 1 176 ? -6.912 4.693 31.187 1.00 91.25 176 GLU A CA 1
ATOM 1361 C C . GLU A 1 176 ? -6.953 3.176 31.403 1.00 91.25 176 GLU A C 1
ATOM 1363 O O . GLU A 1 176 ? -7.552 2.706 32.374 1.00 91.25 176 GLU A O 1
ATOM 1368 N N . ARG A 1 177 ? -6.227 2.399 30.588 1.00 89.25 177 ARG A N 1
ATOM 1369 C CA . ARG A 1 177 ? -6.100 0.946 30.789 1.00 89.25 177 ARG A CA 1
ATOM 1370 C C . ARG A 1 177 ? -5.339 0.574 32.053 1.00 89.25 177 ARG A C 1
ATOM 1372 O O . ARG A 1 177 ? -5.723 -0.386 32.720 1.00 89.25 177 ARG A O 1
ATOM 1379 N N . VAL A 1 178 ? -4.291 1.325 32.407 1.00 86.75 178 VAL A N 1
ATOM 1380 C CA . VAL A 1 178 ? -3.585 1.142 33.688 1.00 86.75 178 VAL A CA 1
ATOM 1381 C C . VAL A 1 178 ? -4.560 1.324 34.852 1.00 86.75 178 VAL A C 1
ATOM 1383 O O . VAL A 1 178 ? -4.569 0.500 35.765 1.00 86.75 178 VAL A O 1
ATOM 1386 N N . ARG A 1 179 ? -5.395 2.372 34.818 1.00 83.94 179 ARG A N 1
ATOM 1387 C CA . ARG A 1 179 ? -6.375 2.654 35.879 1.00 83.94 179 ARG A CA 1
ATOM 1388 C C . ARG A 1 179 ? -7.468 1.591 35.970 1.00 83.94 179 ARG A C 1
ATOM 1390 O O . ARG A 1 179 ? -7.813 1.187 37.074 1.00 83.94 179 ARG A O 1
ATOM 1397 N N . ALA A 1 180 ? -7.991 1.137 34.832 1.00 83.19 180 ALA A N 1
ATOM 1398 C CA . ALA A 1 180 ? -9.105 0.193 34.791 1.00 83.19 180 ALA A CA 1
ATOM 1399 C C . ALA A 1 180 ? -8.705 -1.256 35.127 1.00 83.19 180 ALA A C 1
ATOM 1401 O O . ALA A 1 180 ? -9.505 -1.988 35.700 1.00 83.19 180 ALA A O 1
ATOM 1402 N N . GLN A 1 181 ? -7.493 -1.690 34.756 1.00 79.75 181 GLN A N 1
ATOM 1403 C CA . GLN A 1 181 ? -7.097 -3.110 34.789 1.00 79.75 181 GLN A CA 1
ATOM 1404 C C . GLN A 1 181 ? -5.836 -3.395 35.632 1.00 79.75 181 GLN A C 1
ATOM 1406 O O . GLN A 1 181 ? -5.418 -4.547 35.744 1.00 79.75 181 GLN A O 1
ATOM 1411 N N . GLY A 1 182 ? -5.203 -2.377 36.227 1.00 77.06 182 GLY A N 1
ATOM 1412 C CA . GLY A 1 182 ? -3.967 -2.521 37.008 1.00 77.06 182 GLY A CA 1
ATOM 1413 C C . GLY A 1 182 ? -2.710 -2.761 36.154 1.00 77.06 182 GLY A C 1
ATOM 1414 O O . GLY A 1 182 ? -2.695 -2.541 34.946 1.00 77.06 182 GLY A O 1
ATOM 1415 N N . GLY A 1 183 ? -1.600 -3.193 36.766 1.00 72.25 183 GLY A N 1
ATOM 1416 C CA . GLY A 1 183 ? -0.396 -3.632 36.035 1.00 72.25 183 GLY A CA 1
ATOM 1417 C C . GLY A 1 183 ? 0.419 -2.518 35.356 1.00 72.25 183 GLY A C 1
ATOM 1418 O O . GLY A 1 183 ? 0.679 -2.580 34.155 1.00 72.25 183 GLY A O 1
ATOM 1419 N N . GLN A 1 184 ? 0.863 -1.520 36.124 1.00 80.19 184 GLN A N 1
ATOM 1420 C CA . GLN A 1 184 ? 1.587 -0.342 35.625 1.00 80.19 184 GLN A CA 1
ATOM 1421 C C . GLN A 1 184 ? 2.939 -0.674 34.960 1.00 80.19 184 GLN A C 1
ATOM 1423 O O . GLN A 1 184 ? 3.290 -0.081 33.945 1.00 80.19 184 GLN A O 1
ATOM 1428 N N . ARG A 1 185 ? 3.700 -1.646 35.484 1.00 86.06 185 ARG A N 1
ATOM 1429 C CA . ARG A 1 185 ? 5.075 -1.924 35.021 1.00 86.06 185 ARG A CA 1
ATOM 1430 C C . ARG A 1 185 ? 5.155 -2.429 33.576 1.00 86.06 185 ARG A C 1
ATOM 1432 O O . ARG A 1 185 ? 6.038 -2.006 32.841 1.00 86.06 185 ARG A O 1
ATOM 1439 N N . GLU A 1 186 ? 4.253 -3.318 33.163 1.00 88.12 186 GLU A N 1
ATOM 1440 C CA . GLU A 1 186 ? 4.219 -3.837 31.787 1.00 88.12 186 GLU A CA 1
ATOM 1441 C C . GLU A 1 186 ? 3.918 -2.720 30.777 1.00 88.12 186 GLU A C 1
ATOM 1443 O O . GLU A 1 186 ? 4.633 -2.583 29.787 1.00 88.12 186 GLU A O 1
ATOM 1448 N N . LEU A 1 187 ? 2.898 -1.896 31.045 1.00 88.00 187 LEU A N 1
ATOM 1449 C CA . LEU A 1 187 ? 2.516 -0.801 30.150 1.00 88.00 187 LEU A CA 1
ATOM 1450 C C . LEU A 1 187 ? 3.562 0.306 30.117 1.00 88.00 187 LEU A C 1
ATOM 1452 O O . LEU A 1 187 ? 3.869 0.796 29.037 1.00 88.00 187 LEU A O 1
ATOM 1456 N N . LEU A 1 188 ? 4.176 0.641 31.254 1.00 85.06 188 LEU A N 1
ATOM 1457 C CA . LEU A 1 188 ? 5.312 1.564 31.272 1.00 85.06 188 LEU A CA 1
ATOM 14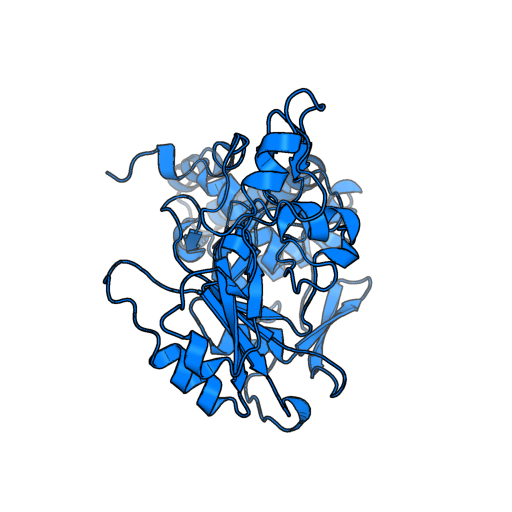58 C C . LEU A 1 188 ? 6.480 1.029 30.437 1.00 85.06 188 LEU A C 1
ATOM 1460 O O . LEU A 1 188 ? 7.062 1.777 29.655 1.00 85.06 188 LEU A O 1
ATOM 1464 N N . ASN A 1 189 ? 6.808 -0.262 30.549 1.00 89.88 189 ASN A N 1
ATOM 1465 C CA . ASN A 1 189 ? 7.839 -0.872 29.707 1.00 89.88 189 ASN A CA 1
ATOM 1466 C C . ASN A 1 189 ? 7.460 -0.812 28.222 1.00 89.88 189 ASN A C 1
ATOM 1468 O O . ASN A 1 189 ? 8.323 -0.572 27.382 1.00 89.88 189 ASN A O 1
ATOM 1472 N N . PHE A 1 190 ? 6.184 -1.029 27.894 1.00 92.00 190 PHE A N 1
ATOM 1473 C CA . PHE A 1 190 ? 5.693 -0.957 26.523 1.00 92.00 190 PHE A CA 1
ATOM 1474 C C . PHE A 1 190 ? 5.803 0.458 25.950 1.00 92.00 190 PHE A C 1
ATOM 1476 O O . PHE A 1 190 ? 6.408 0.605 24.891 1.00 92.00 190 PHE A O 1
ATOM 1483 N N . VAL A 1 191 ? 5.298 1.479 26.649 1.00 92.25 191 VAL A N 1
ATOM 1484 C CA . VAL A 1 191 ? 5.351 2.891 26.216 1.00 92.25 191 VAL A CA 1
ATOM 1485 C C . VAL A 1 191 ? 6.793 3.355 25.986 1.00 92.25 191 VAL A C 1
ATOM 1487 O O . VAL A 1 191 ? 7.072 4.064 25.028 1.00 92.25 191 VAL A O 1
ATOM 1490 N N . ASN A 1 192 ? 7.742 2.867 26.792 1.00 89.62 192 ASN A N 1
ATOM 1491 C CA . ASN A 1 192 ? 9.172 3.151 26.627 1.00 89.62 192 ASN A CA 1
ATOM 1492 C C . ASN A 1 192 ? 9.885 2.242 25.602 1.00 89.62 192 ASN A C 1
ATOM 1494 O O . ASN A 1 192 ? 11.111 2.265 25.495 1.00 89.62 192 ASN A O 1
ATOM 1498 N N . SER A 1 193 ? 9.153 1.413 24.855 1.00 90.12 193 SER A N 1
ATOM 1499 C CA . SER A 1 193 ? 9.722 0.489 23.872 1.00 90.12 193 SER A CA 1
ATOM 1500 C C . SER A 1 193 ? 9.496 0.958 22.438 1.00 90.12 193 SER A C 1
ATOM 1502 O O . SER A 1 193 ? 8.512 1.615 22.110 1.00 90.12 193 SER A O 1
ATOM 1504 N N . TYR A 1 194 ? 10.350 0.504 21.521 1.00 87.69 194 TYR A N 1
ATOM 1505 C CA . TYR A 1 194 ? 10.143 0.757 20.094 1.00 87.69 194 TYR A CA 1
ATOM 1506 C C . TYR A 1 194 ? 8.840 0.137 19.548 1.00 87.69 194 TYR A C 1
ATOM 1508 O O . TYR A 1 194 ? 8.270 0.624 18.572 1.00 87.69 194 TYR A O 1
ATOM 1516 N N . ARG A 1 195 ? 8.322 -0.914 20.200 1.00 89.25 195 ARG A N 1
ATOM 1517 C CA . ARG A 1 195 ? 7.043 -1.536 19.829 1.00 89.25 195 ARG A CA 1
ATOM 1518 C C . ARG A 1 195 ? 5.865 -0.580 19.983 1.00 89.25 195 ARG A C 1
ATOM 1520 O O . ARG A 1 195 ? 4.958 -0.651 19.165 1.00 89.25 195 ARG A O 1
ATOM 1527 N N . TYR A 1 196 ? 5.897 0.324 20.960 1.00 91.81 196 TYR A N 1
ATOM 1528 C CA . TYR A 1 196 ? 4.864 1.349 21.116 1.00 91.81 196 TYR A CA 1
ATOM 1529 C C . TYR A 1 196 ? 4.805 2.271 19.899 1.00 91.81 196 TYR A C 1
ATOM 1531 O O . TYR A 1 196 ? 3.733 2.521 19.356 1.00 91.81 196 TYR A O 1
ATOM 1539 N N . ARG A 1 197 ? 5.972 2.678 19.390 1.00 88.62 197 ARG A N 1
ATOM 1540 C CA . ARG A 1 197 ? 6.069 3.485 18.172 1.00 88.62 197 ARG A CA 1
ATOM 1541 C C . ARG A 1 197 ? 5.500 2.749 16.952 1.00 88.62 197 ARG A C 1
ATOM 1543 O O . ARG A 1 197 ? 4.699 3.314 16.217 1.00 88.62 197 ARG A O 1
ATOM 1550 N N . MET A 1 198 ? 5.857 1.475 16.780 1.00 88.56 198 MET A N 1
ATOM 1551 C CA . MET A 1 198 ? 5.330 0.628 15.699 1.00 88.56 198 MET A CA 1
ATOM 1552 C C . MET A 1 198 ? 3.819 0.406 15.800 1.00 88.56 198 MET A C 1
ATOM 1554 O O . MET A 1 198 ? 3.118 0.516 14.800 1.00 88.56 198 MET A O 1
ATOM 1558 N N . TRP A 1 199 ? 3.317 0.130 17.004 1.00 92.19 199 TRP A N 1
ATOM 1559 C CA . TRP A 1 199 ? 1.886 0.009 17.272 1.00 92.19 199 TRP A CA 1
ATOM 1560 C C . TRP A 1 199 ? 1.146 1.308 16.951 1.00 92.19 199 TRP A C 1
ATOM 1562 O O . TRP A 1 199 ? 0.098 1.266 16.314 1.00 92.19 199 TRP A O 1
ATOM 1572 N N . GLY A 1 200 ? 1.716 2.463 17.304 1.00 91.31 200 GLY A N 1
ATOM 1573 C CA . GLY A 1 200 ? 1.155 3.757 16.937 1.00 91.31 200 GLY A CA 1
ATOM 1574 C C . GLY A 1 200 ? 1.018 3.935 15.422 1.00 91.31 200 GLY A C 1
ATOM 1575 O O . GLY A 1 200 ? -0.012 4.411 14.960 1.00 91.31 200 GLY A O 1
ATOM 1576 N N . PHE A 1 201 ? 1.997 3.506 14.624 1.00 88.81 201 PHE A N 1
ATOM 1577 C CA . PHE A 1 201 ? 1.896 3.593 13.158 1.00 88.81 201 PHE A CA 1
ATOM 1578 C C . PHE A 1 201 ? 0.893 2.625 12.557 1.00 88.81 201 PHE A C 1
ATOM 1580 O O . PHE A 1 201 ? 0.163 2.996 11.636 1.00 88.81 201 PHE A O 1
ATOM 1587 N N . ALA A 1 202 ? 0.886 1.396 13.064 1.00 90.44 202 ALA A N 1
ATOM 1588 C CA . ALA A 1 202 ? -0.007 0.361 12.585 1.00 90.44 202 ALA A CA 1
ATOM 1589 C C . ALA A 1 202 ? -1.459 0.733 12.896 1.00 90.44 202 ALA A C 1
ATOM 1591 O O . ALA A 1 202 ? -2.306 0.710 12.019 1.00 90.44 202 ALA A O 1
ATOM 1592 N N . THR A 1 203 ? -1.742 1.230 14.100 1.00 91.12 203 THR A N 1
ATOM 1593 C CA . THR A 1 203 ? -3.092 1.689 14.456 1.00 91.12 203 THR A CA 1
ATOM 1594 C C . THR A 1 203 ? -3.518 2.945 13.698 1.00 91.12 203 THR A C 1
ATOM 1596 O O . THR A 1 203 ? -4.655 3.003 13.241 1.00 91.12 203 THR A O 1
ATOM 1599 N N . ALA A 1 204 ? -2.629 3.923 13.498 1.00 89.81 204 ALA A N 1
ATOM 1600 C CA . ALA A 1 204 ? -2.935 5.179 12.803 1.00 89.81 204 ALA A CA 1
ATOM 1601 C C . ALA A 1 204 ? -3.664 4.971 11.457 1.00 89.81 204 ALA A C 1
ATOM 1603 O O . ALA A 1 204 ? -4.724 5.561 11.232 1.00 89.81 204 ALA A O 1
ATOM 1604 N N . GLN A 1 205 ? -3.142 4.091 10.596 1.00 87.25 205 GLN A N 1
ATOM 1605 C CA . GLN A 1 205 ? -3.714 3.815 9.266 1.00 87.25 205 GLN A CA 1
ATOM 1606 C C . GLN A 1 205 ? -5.143 3.249 9.328 1.00 87.25 205 GLN A C 1
ATOM 1608 O O . GLN A 1 205 ? -6.009 3.691 8.569 1.00 87.25 205 GLN A O 1
ATOM 1613 N N . HIS A 1 206 ? -5.434 2.362 10.287 1.00 90.69 206 HIS A N 1
ATOM 1614 C CA . HIS A 1 206 ? -6.759 1.750 10.425 1.00 90.69 206 HIS A CA 1
ATOM 1615 C C . HIS A 1 206 ? -7.827 2.754 10.861 1.00 90.69 206 HIS A C 1
ATOM 1617 O O . HIS A 1 206 ? -9.011 2.541 10.605 1.00 90.69 206 HIS A O 1
ATOM 1623 N N . TYR A 1 207 ? -7.433 3.855 11.500 1.00 91.56 207 TYR A N 1
ATOM 1624 C CA . TYR A 1 207 ? -8.356 4.883 11.979 1.00 91.56 207 TYR A CA 1
ATOM 1625 C C . TYR A 1 207 ? -8.362 6.159 11.135 1.00 91.56 207 TYR A C 1
ATOM 1627 O O . TYR A 1 207 ? -9.089 7.086 11.473 1.00 91.56 207 TYR A O 1
ATOM 1635 N N . GLY A 1 208 ? -7.638 6.193 10.011 1.00 87.00 208 GLY A N 1
ATOM 1636 C CA . GLY A 1 208 ? -7.683 7.300 9.044 1.00 87.00 208 GLY A CA 1
ATOM 1637 C C . GLY A 1 208 ? -6.545 8.294 9.123 1.00 87.00 208 GLY A C 1
ATOM 1638 O O . GLY A 1 208 ? -6.475 9.214 8.308 1.00 87.00 208 GLY A O 1
ATOM 1639 N N . LEU A 1 209 ? -5.613 8.090 10.047 1.00 87.56 209 LEU A N 1
ATOM 1640 C CA . LEU A 1 209 ? -4.431 8.923 10.117 1.00 87.56 209 LEU A CA 1
ATOM 1641 C C . LEU A 1 209 ? -3.425 8.526 9.026 1.00 87.56 209 LEU A C 1
ATOM 1643 O O . LEU A 1 209 ? -3.270 7.342 8.707 1.00 87.56 209 LEU A O 1
ATOM 1647 N N . PRO A 1 210 ? -2.701 9.505 8.459 1.00 82.94 210 PRO A N 1
ATOM 1648 C CA . PRO A 1 210 ? -1.562 9.236 7.598 1.00 82.94 210 PRO A CA 1
ATOM 1649 C C . PRO A 1 210 ? -0.551 8.317 8.294 1.00 82.94 210 PRO A C 1
ATOM 1651 O O . PRO A 1 210 ? -0.178 8.544 9.445 1.00 82.94 210 PRO A O 1
ATOM 1654 N N . SER A 1 211 ? -0.089 7.290 7.587 1.00 83.62 211 SER A N 1
ATOM 1655 C CA . SER A 1 211 ? 0.908 6.342 8.080 1.00 83.62 211 SER A CA 1
ATOM 1656 C C . SER A 1 211 ? 2.014 6.147 7.052 1.00 83.62 211 SER A C 1
ATOM 1658 O O . SER A 1 211 ? 1.814 6.296 5.844 1.00 83.62 211 SER A O 1
ATOM 1660 N N . VAL A 1 212 ? 3.197 5.834 7.572 1.00 82.62 212 VAL A N 1
ATOM 1661 C CA . VAL A 1 212 ? 4.406 5.472 6.818 1.00 82.62 212 VAL A CA 1
ATOM 1662 C C . VAL A 1 212 ? 4.432 3.998 6.416 1.00 82.62 212 VAL A C 1
ATOM 1664 O O . VAL A 1 212 ? 5.322 3.574 5.680 1.00 82.62 212 VAL A O 1
ATOM 1667 N N . GLY A 1 213 ? 3.482 3.210 6.918 1.00 84.44 213 GLY A N 1
ATOM 1668 C CA . GLY A 1 213 ? 3.321 1.823 6.524 1.00 84.44 213 GLY A CA 1
ATOM 1669 C C . GLY A 1 213 ? 2.158 1.596 5.575 1.00 84.44 213 GLY A C 1
ATOM 1670 O O . GLY A 1 213 ? 1.364 2.492 5.284 1.00 84.44 213 GLY A O 1
ATOM 1671 N N . LEU A 1 214 ? 2.105 0.374 5.061 1.00 89.06 214 LEU A N 1
ATOM 1672 C CA . LEU A 1 214 ? 1.071 -0.067 4.142 1.00 89.06 214 LEU A CA 1
ATOM 1673 C C . LEU A 1 214 ? 0.230 -1.163 4.793 1.00 89.06 214 LEU A C 1
ATOM 1675 O O . LEU A 1 214 ? 0.767 -2.191 5.211 1.00 89.06 214 LEU A O 1
ATOM 1679 N N . ASP A 1 215 ? -1.084 -0.959 4.793 1.00 86.50 215 ASP A N 1
ATOM 1680 C CA . ASP A 1 215 ? -2.055 -1.986 5.153 1.00 86.50 215 ASP A CA 1
ATOM 1681 C C . ASP A 1 215 ? -1.992 -3.172 4.193 1.00 86.50 215 ASP A C 1
ATOM 1683 O O . ASP A 1 215 ? -2.223 -3.040 2.983 1.00 86.50 215 ASP A O 1
ATOM 1687 N N . VAL A 1 216 ? -1.711 -4.343 4.750 1.00 93.75 216 VAL A N 1
ATOM 1688 C CA . VAL A 1 216 ? -1.830 -5.631 4.072 1.00 93.75 216 VAL A CA 1
ATOM 1689 C C . VAL A 1 216 ? -2.522 -6.616 5.007 1.00 93.75 216 VAL A C 1
ATOM 1691 O O . VAL A 1 216 ? -2.584 -6.412 6.218 1.00 93.75 216 VAL A O 1
ATOM 1694 N N . THR A 1 217 ? -3.072 -7.685 4.454 1.00 95.00 217 THR A N 1
ATOM 1695 C CA . THR A 1 217 ? -3.859 -8.658 5.216 1.00 95.00 217 THR A CA 1
ATOM 1696 C C . THR A 1 217 ? -3.479 -10.073 4.817 1.00 95.00 217 THR A C 1
ATOM 1698 O O . THR A 1 217 ? -3.099 -10.326 3.679 1.00 95.00 217 THR A O 1
ATOM 1701 N N . HIS A 1 218 ? -3.557 -11.015 5.748 1.00 92.50 218 HIS A N 1
ATOM 1702 C CA . HIS A 1 218 ? -3.394 -12.432 5.417 1.00 92.50 218 HIS A CA 1
ATOM 1703 C C . HIS A 1 218 ? -4.713 -13.085 4.978 1.00 92.50 218 HIS A C 1
ATOM 1705 O O . HIS A 1 218 ? -4.713 -14.246 4.577 1.00 92.50 218 HIS A O 1
ATOM 1711 N N . ASP A 1 219 ? -5.817 -12.338 5.029 1.00 94.19 219 ASP A N 1
ATOM 1712 C CA . ASP A 1 219 ? -7.149 -12.791 4.657 1.00 94.19 219 ASP A CA 1
ATOM 1713 C C . ASP A 1 219 ? -7.538 -12.235 3.279 1.00 94.19 219 ASP A C 1
ATOM 1715 O O . ASP A 1 219 ? -7.625 -11.022 3.066 1.00 94.19 219 ASP A O 1
ATOM 1719 N N . ILE A 1 220 ? -7.769 -13.135 2.323 1.00 95.38 220 ILE A N 1
ATOM 1720 C CA . ILE A 1 220 ? -8.146 -12.759 0.961 1.00 95.38 220 ILE A CA 1
ATOM 1721 C C . ILE A 1 220 ? -9.506 -12.053 0.908 1.00 95.38 220 ILE A C 1
ATOM 1723 O O . ILE A 1 220 ? -9.691 -11.176 0.065 1.00 95.38 220 ILE A O 1
ATOM 1727 N N . ASP A 1 221 ? -10.432 -12.360 1.819 1.00 96.06 221 ASP A N 1
ATOM 1728 C CA . ASP A 1 221 ? -11.760 -11.746 1.825 1.00 96.06 221 ASP A CA 1
ATOM 1729 C C . ASP A 1 221 ? -11.694 -10.285 2.283 1.00 96.06 221 ASP A C 1
ATOM 1731 O O . ASP A 1 221 ? -12.388 -9.429 1.733 1.00 96.06 221 ASP A O 1
ATOM 1735 N N . VAL A 1 222 ? -10.777 -9.956 3.199 1.00 96.62 222 VAL A N 1
ATOM 1736 C CA . VAL A 1 222 ? -10.474 -8.558 3.539 1.00 96.62 222 VAL A CA 1
ATOM 1737 C C . VAL A 1 222 ? -9.941 -7.820 2.305 1.00 96.62 222 VAL A C 1
ATOM 1739 O O . VAL A 1 222 ? -10.397 -6.719 1.991 1.00 96.62 222 VAL A O 1
ATOM 1742 N N . ALA A 1 223 ? -8.995 -8.411 1.565 1.00 97.31 223 ALA A N 1
ATOM 1743 C CA . ALA A 1 223 ? -8.465 -7.793 0.348 1.00 97.31 223 ALA A CA 1
ATOM 1744 C C . ALA A 1 223 ? -9.547 -7.629 -0.734 1.00 97.31 223 ALA A C 1
ATOM 1746 O O . ALA A 1 223 ? -9.643 -6.562 -1.340 1.00 97.31 223 ALA A O 1
ATOM 1747 N N . LEU A 1 224 ? -10.408 -8.629 -0.929 1.00 97.38 224 LEU A N 1
ATOM 1748 C CA . LEU A 1 224 ? -11.588 -8.540 -1.792 1.00 97.38 224 LEU A CA 1
ATOM 1749 C C . LEU A 1 224 ? -12.502 -7.390 -1.376 1.00 97.38 224 LEU A C 1
ATOM 1751 O O . LEU A 1 224 ? -12.907 -6.603 -2.228 1.00 97.38 224 LEU A O 1
ATOM 1755 N N . PHE A 1 225 ? -12.787 -7.233 -0.082 1.00 97.00 225 PHE A N 1
ATOM 1756 C CA . PHE A 1 225 ? -13.611 -6.129 0.395 1.00 97.00 225 PHE A CA 1
ATOM 1757 C C . PHE A 1 225 ? -13.033 -4.771 -0.024 1.00 97.00 225 PHE A C 1
ATOM 1759 O O . PHE A 1 225 ? -13.753 -3.964 -0.612 1.00 97.00 225 PHE A O 1
ATOM 1766 N N . PHE A 1 226 ? -11.739 -4.529 0.198 1.00 96.06 226 PHE A N 1
ATOM 1767 C CA . PHE A 1 226 ? -11.095 -3.269 -0.193 1.00 96.06 226 PHE A CA 1
ATOM 1768 C C . PHE A 1 226 ? -10.968 -3.082 -1.711 1.00 96.06 226 PHE A C 1
ATOM 1770 O O . PHE A 1 226 ? -11.007 -1.948 -2.188 1.00 96.06 226 PHE A O 1
ATOM 1777 N N . ALA A 1 227 ? -10.833 -4.165 -2.479 1.00 97.31 227 ALA A N 1
ATOM 1778 C CA . ALA A 1 227 ? -10.834 -4.097 -3.938 1.00 97.31 227 ALA A CA 1
ATOM 1779 C C . ALA A 1 227 ? -12.230 -3.785 -4.494 1.00 97.31 227 ALA A C 1
ATOM 1781 O O . ALA A 1 227 ? -12.376 -3.057 -5.466 1.00 97.31 227 ALA A O 1
ATOM 1782 N N . LEU A 1 228 ? -13.283 -4.286 -3.858 1.00 96.94 228 LEU A N 1
ATOM 1783 C CA . LEU A 1 228 ? -14.643 -4.147 -4.364 1.00 96.94 228 LEU A CA 1
ATOM 1784 C C . LEU A 1 228 ? -15.385 -2.910 -3.837 1.00 96.94 228 LEU A C 1
ATOM 1786 O O . LEU A 1 228 ? -16.517 -2.656 -4.262 1.00 96.94 228 LEU A O 1
ATOM 1790 N N . HIS A 1 229 ? -14.777 -2.138 -2.932 1.00 95.19 229 HIS A N 1
ATOM 1791 C CA . HIS A 1 229 ? -15.388 -0.955 -2.332 1.00 95.19 229 HIS A CA 1
ATOM 1792 C C . HIS A 1 229 ? -14.512 0.297 -2.453 1.00 95.19 229 HIS A C 1
ATOM 1794 O O . HIS A 1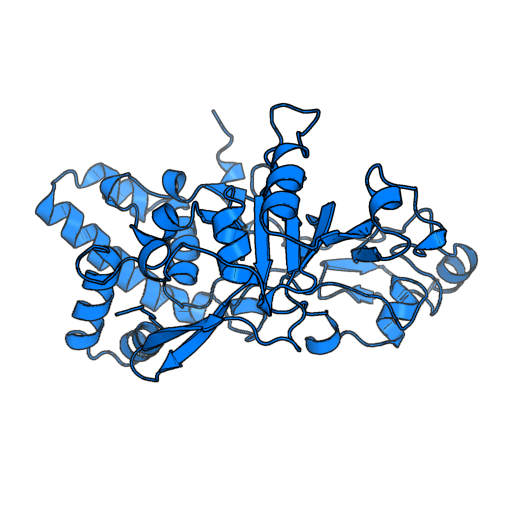 229 ? -13.284 0.279 -2.392 1.00 95.19 229 HIS A O 1
ATOM 1800 N N . THR A 1 230 ? -15.188 1.425 -2.603 1.00 93.50 230 THR A N 1
ATOM 1801 C CA . THR A 1 230 ? -14.647 2.780 -2.519 1.00 93.50 230 THR A CA 1
ATOM 1802 C C . THR A 1 230 ? -15.157 3.424 -1.237 1.00 93.50 230 THR A C 1
ATOM 1804 O O . THR A 1 230 ? -16.240 3.086 -0.760 1.00 93.50 230 THR A O 1
ATOM 1807 N N . PHE A 1 231 ? -14.384 4.348 -0.675 1.00 90.94 231 PHE A N 1
ATOM 1808 C CA . PHE A 1 231 ? -14.700 4.977 0.604 1.00 90.94 231 PHE A CA 1
ATOM 1809 C C . PHE A 1 231 ? -14.813 6.484 0.424 1.00 90.94 231 PHE A C 1
ATOM 1811 O O . PHE A 1 231 ? -13.970 7.101 -0.231 1.00 90.94 231 PHE A O 1
ATOM 1818 N N . LYS A 1 232 ? -15.849 7.076 1.017 1.00 91.19 232 LYS A N 1
ATOM 1819 C CA . LYS A 1 232 ? -16.007 8.527 1.131 1.00 91.19 232 LYS A CA 1
ATOM 1820 C C . LYS A 1 232 ? -16.202 8.892 2.591 1.00 91.19 232 LYS A C 1
ATOM 1822 O O . LYS A 1 232 ? -17.093 8.342 3.236 1.00 91.19 232 LYS A O 1
ATOM 1827 N N . THR A 1 233 ? -15.396 9.828 3.073 1.00 89.38 233 THR A N 1
ATOM 1828 C CA . THR A 1 233 ? -15.414 10.301 4.459 1.00 89.38 233 THR A CA 1
ATOM 1829 C C . THR A 1 233 ? -15.934 11.738 4.498 1.00 89.38 233 THR A C 1
ATOM 1831 O O . THR A 1 233 ? -15.464 12.579 3.732 1.00 89.38 233 THR A O 1
ATOM 183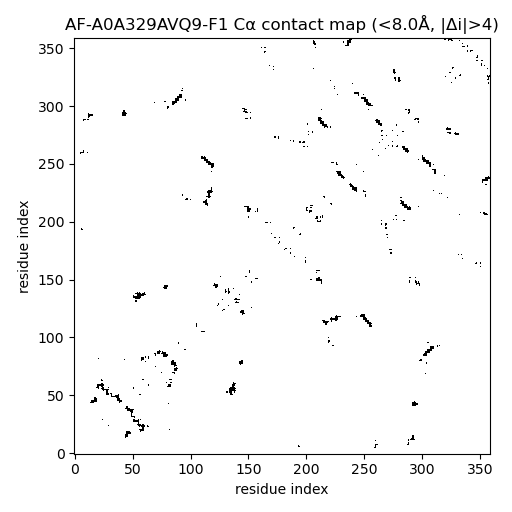4 N N . SER A 1 234 ? -16.928 12.012 5.347 1.00 89.44 234 SER A N 1
ATOM 1835 C CA . SER A 1 234 ? -17.453 13.362 5.591 1.00 89.44 234 SER A CA 1
ATOM 1836 C C . SER A 1 234 ? -16.488 14.198 6.443 1.00 89.44 234 SER A C 1
ATOM 1838 O O . SER A 1 234 ? -15.537 13.666 7.016 1.00 89.44 234 SER A O 1
ATOM 1840 N N . ALA A 1 235 ? -16.752 15.502 6.580 1.00 83.94 235 ALA A N 1
ATOM 1841 C CA . ALA A 1 235 ? -15.953 16.393 7.432 1.00 83.94 235 ALA A CA 1
ATOM 1842 C C . ALA A 1 235 ? -15.960 15.967 8.918 1.00 83.94 235 ALA A C 1
ATOM 1844 O O . ALA A 1 235 ? -15.013 16.211 9.661 1.00 83.94 235 ALA A O 1
ATOM 1845 N N . GLU A 1 236 ? -17.016 15.282 9.353 1.00 84.38 236 GLU A N 1
ATOM 1846 C CA . GLU A 1 236 ? -17.185 14.763 10.711 1.00 84.38 236 GLU A CA 1
ATOM 1847 C C . GLU A 1 236 ? -16.461 13.424 10.931 1.00 84.38 236 GLU A C 1
ATOM 1849 O O . GLU A 1 236 ? -16.355 12.967 12.074 1.00 84.38 236 GLU A O 1
ATOM 1854 N N . GLY A 1 237 ? -15.938 12.808 9.866 1.00 85.06 237 GLY A N 1
ATOM 1855 C CA . GLY A 1 237 ? -15.294 11.493 9.891 1.00 85.06 237 GLY A CA 1
ATOM 1856 C C . GLY A 1 237 ? -16.227 10.326 9.546 1.00 85.06 237 GLY A C 1
ATOM 1857 O O . GLY A 1 237 ? -15.798 9.171 9.550 1.00 85.06 237 GLY A O 1
ATOM 1858 N N . ILE A 1 238 ? -17.498 10.581 9.216 1.00 90.00 238 ILE A N 1
ATOM 1859 C CA . ILE A 1 238 ? -18.434 9.512 8.843 1.00 90.00 238 ILE A CA 1
ATOM 1860 C C . ILE A 1 238 ? -18.010 8.948 7.492 1.00 90.00 238 ILE A C 1
ATOM 1862 O O . ILE A 1 238 ? -17.971 9.661 6.493 1.00 90.00 238 ILE A O 1
ATOM 1866 N N . THR A 1 239 ? -17.691 7.659 7.457 1.00 90.56 239 THR A N 1
ATOM 1867 C CA . THR A 1 239 ? -17.250 6.953 6.258 1.00 90.56 239 THR A CA 1
ATOM 1868 C C . THR A 1 239 ? -18.340 6.058 5.723 1.00 90.56 239 THR A C 1
ATOM 1870 O O . THR A 1 239 ? -18.908 5.229 6.429 1.00 90.56 239 THR A O 1
ATOM 1873 N N . THR A 1 240 ? -18.585 6.209 4.430 1.00 91.44 240 THR A N 1
ATOM 1874 C CA . THR A 1 240 ? -19.481 5.359 3.657 1.00 91.44 240 THR A CA 1
ATOM 1875 C C . THR A 1 240 ? -18.650 4.510 2.711 1.00 91.44 240 THR A C 1
ATOM 1877 O O . THR A 1 240 ? -17.760 5.020 2.026 1.00 91.44 240 THR A O 1
ATOM 1880 N N . ALA A 1 241 ? -18.922 3.208 2.702 1.00 92.44 241 ALA A N 1
ATOM 1881 C CA . ALA A 1 241 ? -18.344 2.280 1.746 1.00 92.44 241 ALA A CA 1
ATOM 1882 C C . ALA A 1 241 ? -19.372 2.015 0.645 1.00 92.44 241 ALA A C 1
ATOM 1884 O O . ALA A 1 241 ? -20.498 1.602 0.919 1.00 92.44 241 ALA A O 1
ATOM 1885 N N . THR A 1 242 ? -18.986 2.258 -0.601 1.00 92.44 242 THR A N 1
ATOM 1886 C CA . THR A 1 242 ? -19.824 2.042 -1.783 1.00 92.44 242 THR A CA 1
ATOM 1887 C C . THR A 1 242 ? -19.142 1.075 -2.729 1.00 92.44 242 THR A C 1
ATOM 1889 O O . THR A 1 242 ? -17.921 1.107 -2.865 1.00 92.44 242 THR A O 1
ATOM 1892 N N . ARG A 1 243 ? -19.911 0.221 -3.408 1.00 93.38 243 ARG A N 1
ATOM 1893 C CA . ARG A 1 243 ? -19.360 -0.695 -4.415 1.00 93.38 243 ARG A CA 1
ATOM 1894 C C . ARG A 1 243 ? -18.569 0.070 -5.475 1.00 93.38 243 ARG A C 1
ATOM 1896 O O . ARG A 1 243 ? -18.962 1.166 -5.877 1.00 93.38 243 ARG A O 1
ATOM 1903 N N . ALA A 1 244 ? -17.448 -0.504 -5.901 1.00 92.50 244 ALA A N 1
ATOM 1904 C CA . ALA A 1 244 ? -16.705 -0.006 -7.047 1.00 92.50 244 ALA A CA 1
ATOM 1905 C C . ALA A 1 244 ? -17.616 -0.020 -8.287 1.00 92.50 244 ALA A C 1
ATOM 1907 O O . ALA A 1 244 ? -18.354 -0.981 -8.513 1.00 92.50 244 ALA A O 1
ATOM 1908 N N . ILE A 1 245 ? -17.587 1.067 -9.057 1.00 92.12 245 ILE A N 1
ATOM 1909 C CA . ILE A 1 245 ? -18.369 1.217 -10.291 1.00 92.12 245 ILE A CA 1
ATOM 1910 C C . ILE A 1 245 ? -17.761 0.382 -11.422 1.00 92.12 245 ILE A C 1
ATOM 1912 O O . ILE A 1 245 ? -16.580 0.065 -11.370 1.00 92.12 245 ILE A O 1
ATOM 1916 N N . SER A 1 246 ? -18.530 0.088 -12.470 1.00 89.62 246 SER A N 1
ATOM 1917 C CA . SER A 1 246 ? -18.091 -0.761 -13.593 1.00 89.62 246 SER A CA 1
ATOM 1918 C C . SER A 1 246 ? -16.887 -0.226 -14.377 1.00 89.62 246 SER A C 1
ATOM 1920 O O . SER A 1 246 ? -16.183 -0.989 -15.023 1.00 89.62 246 SER A O 1
ATOM 1922 N N . THR A 1 247 ? -16.632 1.085 -14.338 1.00 90.94 247 THR A N 1
ATOM 1923 C CA . THR A 1 247 ? -15.451 1.696 -14.976 1.00 90.94 247 THR A CA 1
ATOM 1924 C C . THR A 1 247 ? -14.214 1.679 -14.079 1.00 90.94 247 THR A C 1
ATOM 1926 O O . THR A 1 247 ? -13.174 2.218 -14.458 1.00 90.94 247 THR A O 1
ATOM 1929 N N . ALA A 1 248 ? -14.326 1.162 -12.855 1.00 93.31 248 ALA A N 1
ATOM 1930 C CA . ALA A 1 248 ? -13.185 0.987 -11.980 1.00 93.31 248 ALA A CA 1
ATOM 1931 C C . ALA A 1 248 ? -12.296 -0.156 -12.493 1.00 93.31 248 ALA A C 1
ATOM 1933 O O . ALA A 1 248 ? -12.726 -1.019 -13.252 1.00 93.31 248 ALA A O 1
ATOM 1934 N N . ALA A 1 249 ? -11.040 -0.166 -12.055 1.00 94.56 249 ALA A N 1
ATOM 1935 C CA . ALA A 1 249 ? -10.088 -1.229 -12.370 1.00 94.56 249 ALA A CA 1
ATOM 1936 C C . ALA A 1 249 ? -9.610 -1.882 -11.068 1.00 94.56 249 ALA A C 1
ATOM 1938 O O . ALA A 1 249 ? -8.456 -1.676 -10.677 1.00 94.56 249 ALA A O 1
ATOM 1939 N N . PRO A 1 250 ? -10.501 -2.558 -10.323 1.00 97.44 250 PRO A N 1
ATOM 1940 C CA . PRO A 1 250 ? -10.139 -3.122 -9.040 1.00 97.44 250 PRO A CA 1
ATOM 1941 C C . PRO A 1 250 ? -9.154 -4.276 -9.200 1.00 97.44 250 PRO A C 1
ATOM 1943 O O . PRO A 1 250 ? -9.213 -5.076 -10.137 1.00 97.44 250 PRO A O 1
ATOM 1946 N N . ILE A 1 251 ? -8.223 -4.333 -8.258 1.00 98.19 251 ILE A N 1
ATOM 1947 C CA . ILE A 1 251 ? -7.049 -5.191 -8.325 1.00 98.19 251 ILE A CA 1
ATOM 1948 C C . ILE A 1 251 ? -6.698 -5.701 -6.932 1.00 98.19 251 ILE A C 1
ATOM 1950 O O . ILE A 1 251 ? -6.816 -4.979 -5.936 1.00 98.19 251 ILE A O 1
ATOM 1954 N N . ILE A 1 252 ? -6.249 -6.949 -6.859 1.00 98.31 252 ILE A N 1
ATOM 1955 C CA . ILE A 1 252 ? -5.661 -7.531 -5.654 1.00 98.31 252 ILE A CA 1
ATOM 1956 C C . ILE A 1 252 ? -4.207 -7.863 -5.946 1.00 98.31 252 ILE A C 1
ATOM 1958 O O . ILE A 1 252 ? -3.904 -8.593 -6.883 1.00 98.31 252 ILE A O 1
ATOM 1962 N N . TYR A 1 253 ? -3.300 -7.366 -5.115 1.00 98.06 253 TYR A N 1
ATOM 1963 C CA . TYR A 1 253 ? -1.896 -7.749 -5.168 1.00 98.06 253 TYR A CA 1
ATOM 1964 C C . TYR A 1 253 ? -1.621 -8.862 -4.167 1.00 98.06 253 TYR A C 1
ATOM 1966 O O . TYR A 1 253 ? -1.966 -8.734 -2.989 1.00 98.06 253 TYR A O 1
ATOM 1974 N N . GLY A 1 254 ? -0.944 -9.913 -4.623 1.00 95.88 254 GLY A N 1
ATOM 1975 C CA . GLY A 1 254 ? -0.250 -10.854 -3.752 1.00 95.88 254 GLY A CA 1
ATOM 1976 C C . GLY A 1 254 ? 1.165 -10.353 -3.494 1.00 95.88 254 GLY A C 1
ATOM 1977 O O . GLY A 1 254 ? 1.937 -10.148 -4.434 1.00 95.88 254 GLY A O 1
ATOM 1978 N N . LEU A 1 255 ? 1.508 -10.141 -2.223 1.00 94.62 255 LEU A N 1
ATOM 1979 C CA . LEU A 1 255 ? 2.826 -9.694 -1.787 1.00 94.62 255 LEU A CA 1
ATOM 1980 C C . LEU A 1 255 ? 3.541 -10.786 -0.985 1.00 94.62 255 LEU A C 1
ATOM 1982 O O . LEU A 1 255 ? 2.931 -11.514 -0.202 1.00 94.62 255 LEU A O 1
ATOM 1986 N N . GLY A 1 256 ? 4.855 -10.879 -1.157 1.00 91.56 256 GLY A N 1
ATOM 1987 C CA . GLY A 1 256 ? 5.701 -11.881 -0.528 1.00 91.56 256 GLY A CA 1
ATOM 1988 C C . GLY A 1 256 ? 7.176 -11.481 -0.527 1.00 91.56 256 GLY A C 1
ATOM 1989 O O . GLY A 1 256 ? 7.562 -10.419 -1.008 1.00 91.56 256 GLY A O 1
ATOM 1990 N N . GLY A 1 257 ? 8.024 -12.346 0.022 1.00 87.19 257 GLY A N 1
ATOM 1991 C CA . GLY A 1 257 ? 9.479 -12.161 0.013 1.00 87.19 257 GLY A CA 1
ATOM 1992 C C . GLY A 1 257 ? 9.950 -11.174 1.062 1.00 87.19 257 GLY A C 1
ATOM 1993 O O . GLY A 1 257 ? 11.003 -10.567 0.905 1.00 87.19 257 GLY A O 1
ATOM 1994 N N . PHE A 1 258 ? 9.154 -11.001 2.115 1.00 87.56 258 PHE A N 1
ATOM 1995 C CA . PHE A 1 258 ? 9.438 -10.051 3.173 1.00 87.56 258 PHE A CA 1
ATOM 1996 C C . PHE A 1 258 ? 10.626 -10.491 4.017 1.00 87.56 258 PHE A C 1
ATOM 1998 O O . PHE A 1 258 ? 10.721 -11.642 4.453 1.00 87.56 258 PHE A O 1
ATOM 2005 N N . LEU A 1 259 ? 11.494 -9.534 4.322 1.00 83.88 259 LEU A N 1
ATOM 2006 C CA . LEU A 1 259 ? 12.488 -9.696 5.370 1.00 83.88 259 LEU A CA 1
ATOM 2007 C C . LEU A 1 259 ? 11.804 -9.619 6.742 1.00 83.88 259 LEU A C 1
ATOM 2009 O O . LEU A 1 259 ? 10.758 -8.992 6.911 1.00 83.88 259 LEU A O 1
ATOM 2013 N N . HIS A 1 260 ? 12.419 -10.219 7.765 1.00 78.69 260 HIS A N 1
ATOM 2014 C CA . HIS A 1 260 ? 11.844 -10.293 9.118 1.00 78.69 260 HIS A CA 1
ATOM 2015 C C . HIS A 1 260 ? 11.492 -8.940 9.762 1.00 78.69 260 HIS A C 1
ATOM 2017 O O . HIS A 1 260 ? 10.736 -8.922 10.729 1.00 78.69 260 HIS A O 1
ATOM 2023 N N . HIS A 1 261 ? 12.059 -7.839 9.267 1.00 82.88 261 HIS A N 1
ATOM 2024 C CA . HIS A 1 261 ? 11.856 -6.483 9.779 1.00 82.88 261 HIS A CA 1
ATOM 2025 C C . HIS A 1 261 ? 10.891 -5.643 8.925 1.00 82.88 261 HIS A C 1
ATOM 2027 O O . HIS A 1 261 ? 10.730 -4.461 9.208 1.00 82.88 261 HIS A O 1
ATOM 2033 N N . GLU A 1 262 ? 10.309 -6.200 7.857 1.00 87.88 262 GLU A N 1
ATOM 2034 C CA . GLU A 1 262 ? 9.434 -5.450 6.944 1.00 87.88 262 GLU A CA 1
ATOM 2035 C C . GLU A 1 262 ? 7.956 -5.610 7.267 1.00 87.88 262 GLU A C 1
ATOM 2037 O O . GLU A 1 262 ? 7.170 -4.725 6.946 1.00 87.88 262 GLU A O 1
ATOM 2042 N N . LEU A 1 263 ? 7.570 -6.740 7.860 1.00 89.62 263 LEU A N 1
ATOM 2043 C CA . LEU A 1 263 ? 6.175 -7.127 7.991 1.00 89.62 263 LEU A CA 1
ATOM 2044 C C . LEU A 1 263 ? 5.875 -7.632 9.399 1.00 89.62 263 LEU A C 1
ATOM 2046 O O . LEU A 1 263 ? 6.438 -8.628 9.861 1.00 89.62 263 LEU A O 1
ATOM 2050 N N . PHE A 1 264 ? 4.951 -6.953 10.069 1.00 89.62 264 PHE A N 1
ATOM 2051 C CA . PHE A 1 264 ? 4.587 -7.225 11.451 1.00 89.62 264 PHE A CA 1
ATOM 2052 C C . PHE A 1 264 ? 3.111 -7.578 11.553 1.00 89.62 264 PHE A C 1
ATOM 2054 O O . PHE A 1 264 ? 2.274 -6.997 10.876 1.00 89.62 264 PHE A O 1
ATOM 2061 N N . LYS A 1 265 ? 2.782 -8.532 12.423 1.00 89.56 265 LYS A N 1
ATOM 2062 C CA . LYS A 1 265 ? 1.387 -8.814 12.762 1.00 89.56 265 LYS A CA 1
ATOM 2063 C C . LYS A 1 265 ? 0.912 -7.814 13.808 1.00 89.56 265 LYS A C 1
ATOM 2065 O O . LYS A 1 265 ? 1.551 -7.729 14.861 1.00 89.56 265 LYS A O 1
ATOM 2070 N N . ASP A 1 266 ? -0.206 -7.141 13.563 1.00 89.06 266 ASP A N 1
ATOM 2071 C CA . ASP A 1 266 ? -0.782 -6.152 14.482 1.00 89.06 266 ASP A CA 1
ATOM 2072 C C . ASP A 1 266 ? -1.032 -6.721 15.883 1.00 89.06 266 ASP A C 1
ATOM 2074 O O . ASP A 1 266 ? -0.630 -6.122 16.882 1.00 89.06 266 ASP A O 1
ATOM 2078 N N . GLU A 1 267 ? -1.542 -7.956 15.960 1.00 89.06 267 GLU A N 1
ATOM 2079 C CA . GLU A 1 267 ? -1.772 -8.700 17.214 1.00 89.06 267 GLU A CA 1
ATOM 2080 C C . GLU A 1 267 ? -0.500 -8.886 18.070 1.00 89.06 267 GLU A C 1
ATOM 2082 O O . GLU A 1 267 ? -0.571 -9.210 19.253 1.00 89.06 267 GLU A O 1
ATOM 2087 N N . LYS A 1 268 ? 0.687 -8.714 17.470 1.00 90.19 268 LYS A N 1
ATOM 2088 C CA . LYS A 1 268 ? 1.990 -8.866 18.129 1.00 90.19 268 LYS A CA 1
ATOM 2089 C C . LYS A 1 268 ? 2.679 -7.534 18.383 1.00 90.19 268 LYS A C 1
ATOM 2091 O O . LYS A 1 268 ? 3.774 -7.537 18.947 1.00 90.19 268 LYS A O 1
ATOM 2096 N N . LEU A 1 269 ? 2.101 -6.401 17.993 1.00 90.44 269 LEU A N 1
ATOM 2097 C CA . LEU A 1 269 ? 2.734 -5.098 18.192 1.00 90.44 269 LEU A CA 1
ATOM 2098 C C . LEU A 1 269 ? 2.535 -4.571 19.613 1.00 90.44 269 LEU A C 1
ATOM 2100 O O . LEU A 1 269 ? 3.493 -4.041 20.171 1.00 90.44 269 LEU A O 1
ATOM 2104 N N . ALA A 1 270 ? 1.390 -4.833 20.246 1.00 92.31 270 ALA A N 1
ATOM 2105 C CA . ALA A 1 270 ? 1.070 -4.358 21.593 1.00 92.31 270 ALA A CA 1
ATOM 2106 C C . ALA A 1 270 ? 0.694 -5.494 22.570 1.00 92.31 270 ALA A C 1
ATOM 2108 O O . ALA A 1 270 ? 0.430 -6.618 22.138 1.00 92.31 270 ALA A O 1
ATOM 2109 N N . PRO A 1 271 ? 0.700 -5.238 23.892 1.00 91.75 271 PRO A N 1
ATOM 2110 C CA . PRO A 1 271 ? 0.037 -6.087 24.883 1.00 91.75 271 PRO A CA 1
ATOM 2111 C C . PRO A 1 271 ? -1.435 -6.338 24.538 1.00 91.75 271 PRO A C 1
ATOM 2113 O O . PRO A 1 271 ? -2.106 -5.438 24.039 1.00 91.75 271 PRO A O 1
ATOM 2116 N N . THR A 1 272 ? -1.965 -7.519 24.876 1.00 89.50 272 THR A N 1
ATOM 2117 C CA . THR A 1 272 ? -3.332 -7.949 24.510 1.00 89.50 272 THR A CA 1
ATOM 2118 C C . THR A 1 272 ? -4.411 -6.928 24.878 1.00 89.50 272 THR A C 1
ATOM 2120 O O . THR A 1 272 ? -5.316 -6.671 24.095 1.00 89.50 272 THR A O 1
ATOM 2123 N N . ARG A 1 273 ? -4.282 -6.280 26.040 1.00 89.12 273 ARG A N 1
ATOM 2124 C CA . ARG A 1 273 ? -5.219 -5.250 26.529 1.00 89.12 273 ARG A CA 1
ATOM 2125 C C . ARG A 1 273 ? -5.189 -3.910 25.777 1.00 89.12 273 ARG A C 1
ATOM 2127 O O . ARG A 1 273 ? -5.994 -3.035 26.074 1.00 89.12 273 ARG A O 1
ATOM 2134 N N . LEU A 1 274 ? -4.240 -3.729 24.860 1.00 92.06 274 LEU A N 1
ATOM 2135 C CA . LEU A 1 274 ? -4.125 -2.562 23.980 1.00 92.06 274 LEU A CA 1
ATOM 2136 C C . LEU A 1 274 ? -4.422 -2.904 22.514 1.00 92.06 274 LEU A C 1
ATOM 2138 O O . LEU A 1 274 ? -4.322 -2.029 21.657 1.00 92.06 274 LEU A O 1
ATOM 2142 N N . LEU A 1 275 ? -4.750 -4.162 22.206 1.00 90.75 275 LEU A N 1
ATOM 2143 C CA . LEU A 1 275 ? -5.117 -4.545 20.848 1.00 90.75 275 LEU A CA 1
ATOM 2144 C C . LEU A 1 275 ? -6.451 -3.896 20.473 1.00 90.75 275 LEU A C 1
ATOM 2146 O O . LEU A 1 275 ? -7.426 -3.962 21.218 1.00 90.75 275 LEU A O 1
ATOM 2150 N N . CYS A 1 276 ? -6.470 -3.257 19.309 1.00 92.62 276 CYS A N 1
ATOM 2151 C CA . CYS A 1 276 ? -7.639 -2.560 18.793 1.00 92.62 276 CYS A CA 1
ATOM 2152 C C . CYS A 1 276 ? -8.529 -3.526 17.995 1.00 92.62 276 CYS A C 1
ATOM 2154 O O . CYS A 1 276 ? -8.023 -4.414 17.303 1.00 92.62 276 CYS A O 1
ATOM 2156 N N . THR A 1 277 ? -9.850 -3.325 18.039 1.00 94.81 277 THR A N 1
ATOM 2157 C CA . THR A 1 277 ? -10.813 -4.223 17.378 1.00 94.81 277 THR A CA 1
ATOM 2158 C C . THR A 1 277 ? -10.695 -4.171 15.853 1.00 94.81 277 THR A C 1
ATOM 2160 O O . THR A 1 277 ? -10.744 -5.207 15.195 1.00 94.81 277 THR A O 1
ATOM 2163 N N . ARG A 1 278 ? -10.509 -2.983 15.265 1.00 94.12 278 ARG A N 1
ATOM 2164 C CA . ARG A 1 278 ? -10.510 -2.811 13.803 1.00 94.12 278 ARG A CA 1
ATOM 2165 C C . ARG A 1 278 ? -9.342 -3.502 13.078 1.00 94.12 278 ARG A C 1
ATOM 2167 O O . ARG A 1 278 ? -9.628 -4.233 12.133 1.00 94.12 278 ARG A O 1
ATOM 2174 N N . PRO A 1 279 ? -8.065 -3.363 13.495 1.00 94.00 279 PRO A N 1
ATOM 2175 C CA . PRO A 1 279 ? -6.975 -4.136 12.891 1.00 94.00 279 PRO A CA 1
ATOM 2176 C C . PRO A 1 279 ? -7.216 -5.652 12.972 1.00 94.00 279 PRO A C 1
ATOM 2178 O O . PRO A 1 279 ? -6.941 -6.375 12.017 1.00 94.00 279 PRO A O 1
ATOM 2181 N N . ALA A 1 280 ? -7.782 -6.137 14.084 1.00 94.06 280 ALA A N 1
ATOM 2182 C CA . ALA A 1 280 ? -8.122 -7.550 14.243 1.00 94.06 280 ALA A CA 1
ATOM 2183 C C . ALA A 1 280 ? -9.230 -7.994 13.272 1.00 94.06 280 ALA A C 1
ATOM 2185 O O . ALA A 1 280 ? -9.078 -9.016 12.610 1.00 94.06 280 ALA A O 1
ATOM 2186 N N . ALA A 1 281 ? -10.297 -7.200 13.121 1.00 95.06 281 ALA A N 1
ATOM 2187 C CA . ALA A 1 281 ? -11.379 -7.461 12.166 1.00 95.06 281 ALA A CA 1
ATOM 2188 C C . ALA A 1 281 ? -10.900 -7.481 10.702 1.00 95.06 281 ALA A C 1
ATOM 2190 O O . ALA A 1 281 ? -11.507 -8.124 9.854 1.00 95.06 281 ALA A O 1
ATOM 2191 N N . GLN A 1 282 ? -9.800 -6.788 10.402 1.00 95.06 282 GLN A N 1
ATOM 2192 C CA . GLN A 1 282 ? -9.189 -6.727 9.073 1.00 95.06 282 GLN A CA 1
ATOM 2193 C C . GLN A 1 282 ? -8.053 -7.743 8.886 1.00 95.06 282 GLN A C 1
ATOM 2195 O O . GLN A 1 282 ? -7.370 -7.719 7.857 1.00 95.06 282 GLN A O 1
ATOM 2200 N N . SER A 1 283 ? -7.809 -8.629 9.861 1.00 93.94 283 SER A N 1
ATOM 2201 C CA . SER A 1 283 ? -6.690 -9.582 9.810 1.00 93.94 283 SER A CA 1
ATOM 2202 C C . SER A 1 283 ? -5.358 -8.878 9.481 1.00 93.94 283 SER A C 1
ATOM 2204 O O . SER A 1 283 ? -4.529 -9.375 8.708 1.00 93.94 283 SER A O 1
ATOM 2206 N N . ALA A 1 284 ? -5.194 -7.671 10.033 1.00 93.00 284 ALA A N 1
ATOM 2207 C CA . ALA A 1 284 ? -4.225 -6.693 9.572 1.00 93.00 284 ALA A CA 1
ATOM 2208 C C . ALA A 1 284 ? -2.780 -7.084 9.874 1.00 93.00 284 ALA A C 1
ATOM 2210 O O . ALA A 1 284 ? -2.440 -7.724 10.879 1.00 93.00 284 ALA A O 1
ATOM 2211 N N . MET A 1 285 ? -1.917 -6.668 8.959 1.00 92.50 285 MET A N 1
ATOM 2212 C CA . MET A 1 285 ? -0.482 -6.722 9.09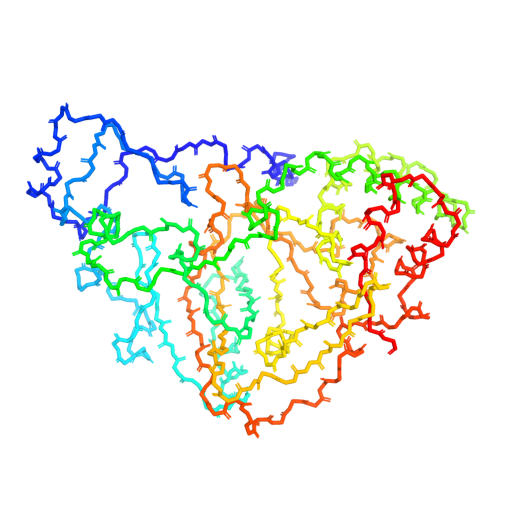5 1.00 92.50 285 MET A CA 1
ATOM 2213 C C . MET A 1 285 ? 0.117 -5.397 8.627 1.00 92.50 285 MET A C 1
ATOM 2215 O O . MET A 1 285 ? -0.293 -4.817 7.621 1.00 92.50 285 MET A O 1
ATOM 2219 N N . PHE A 1 286 ? 1.139 -4.952 9.345 1.00 91.19 286 PHE A N 1
ATOM 2220 C CA . PHE A 1 286 ? 1.805 -3.685 9.115 1.00 91.19 286 PHE A CA 1
ATOM 2221 C C . PHE A 1 286 ? 3.084 -3.884 8.304 1.00 91.19 286 PHE A C 1
ATOM 2223 O O . PHE A 1 286 ? 4.067 -4.443 8.808 1.00 91.19 286 PHE A O 1
ATOM 2230 N N . PHE A 1 287 ? 3.086 -3.409 7.055 1.00 91.56 287 PHE A N 1
ATOM 2231 C CA . PHE A 1 287 ? 4.308 -3.285 6.264 1.00 91.56 287 PHE A CA 1
ATOM 2232 C C . PHE A 1 287 ? 5.014 -1.968 6.593 1.00 91.56 287 PHE A C 1
ATOM 2234 O O . PHE A 1 287 ? 4.464 -0.896 6.361 1.00 91.56 287 PHE A O 1
ATOM 2241 N N . SER A 1 288 ? 6.235 -2.026 7.117 1.00 87.94 288 SER A N 1
ATOM 2242 C CA . SER A 1 288 ? 6.862 -0.885 7.793 1.00 87.94 288 SER A CA 1
ATOM 2243 C C . SER A 1 288 ? 7.889 -0.103 6.973 1.00 87.94 288 SER A C 1
ATOM 2245 O O . SER A 1 288 ? 8.439 0.872 7.483 1.00 87.94 288 SER A O 1
ATOM 2247 N N . THR A 1 289 ? 8.218 -0.532 5.752 1.00 84.12 289 THR A N 1
ATOM 2248 C CA . THR A 1 289 ? 9.306 0.054 4.940 1.00 84.12 289 THR A CA 1
ATOM 2249 C C . THR A 1 289 ? 8.799 0.921 3.784 1.00 84.12 289 THR A C 1
ATOM 2251 O O . THR A 1 289 ? 9.413 0.975 2.727 1.00 84.12 289 THR A O 1
ATOM 2254 N N . GLY A 1 290 ? 7.683 1.631 3.973 1.00 83.19 290 GLY A N 1
ATOM 2255 C CA . GLY A 1 290 ? 7.126 2.575 2.993 1.00 83.19 290 GLY A CA 1
ATOM 2256 C C . GLY A 1 290 ? 7.576 4.039 3.170 1.00 83.19 290 GLY A C 1
ATOM 2257 O O . GLY A 1 290 ? 6.856 4.967 2.810 1.00 83.19 290 GLY A O 1
ATOM 2258 N N . TRP A 1 291 ? 8.757 4.257 3.750 1.00 84.06 291 TRP A N 1
ATOM 2259 C CA . TRP A 1 291 ? 9.341 5.572 4.058 1.00 84.06 291 TRP A CA 1
ATOM 2260 C C . TRP A 1 291 ? 10.835 5.594 3.704 1.00 84.06 291 TRP A C 1
ATOM 2262 O O . TRP A 1 291 ? 11.395 4.549 3.396 1.00 84.06 291 TRP A O 1
ATOM 2272 N N . GLY A 1 292 ? 11.509 6.742 3.792 1.00 86.44 292 GLY A N 1
ATOM 2273 C CA . GLY A 1 292 ? 12.951 6.831 3.524 1.00 86.44 292 GLY A CA 1
ATOM 2274 C C . GLY A 1 292 ? 13.256 6.924 2.028 1.00 86.44 292 GLY A C 1
ATOM 2275 O O . GLY A 1 292 ? 12.524 7.590 1.300 1.00 86.44 292 GLY A O 1
ATOM 2276 N N . HIS A 1 293 ? 14.326 6.270 1.565 1.00 88.06 293 HIS A N 1
ATOM 2277 C CA . HIS A 1 293 ? 14.780 6.392 0.170 1.00 88.06 293 HIS A CA 1
ATOM 2278 C C . HIS A 1 293 ? 13.962 5.573 -0.836 1.00 88.06 293 HIS A C 1
ATOM 2280 O O . HIS A 1 293 ? 14.022 5.861 -2.026 1.00 88.06 293 HIS A O 1
ATOM 2286 N N . ALA A 1 294 ? 13.201 4.569 -0.385 1.00 89.44 294 ALA A N 1
ATOM 2287 C CA . ALA A 1 294 ? 12.377 3.728 -1.254 1.00 89.44 294 ALA A CA 1
ATOM 2288 C C . ALA A 1 294 ? 10.918 3.679 -0.764 1.00 89.44 294 ALA A C 1
ATOM 2290 O O . ALA A 1 294 ? 10.469 2.651 -0.250 1.00 89.44 294 ALA A O 1
ATOM 2291 N N . PRO A 1 295 ? 10.153 4.776 -0.880 1.00 90.06 295 PRO A N 1
ATOM 2292 C CA . PRO A 1 295 ? 8.780 4.834 -0.383 1.00 90.06 295 PRO A CA 1
ATOM 2293 C C . PRO A 1 295 ? 7.829 3.862 -1.108 1.00 90.06 295 PRO A C 1
ATOM 2295 O O . PRO A 1 295 ? 6.823 3.455 -0.530 1.00 90.06 295 PRO A O 1
ATOM 2298 N N . ASN A 1 296 ? 8.151 3.428 -2.337 1.00 93.25 296 ASN A N 1
ATOM 2299 C CA . ASN A 1 296 ? 7.381 2.431 -3.093 1.00 93.25 296 ASN A CA 1
ATOM 2300 C C . ASN A 1 296 ? 7.903 0.990 -2.917 1.00 93.25 296 ASN A C 1
ATOM 2302 O O . ASN A 1 296 ? 7.581 0.106 -3.711 1.00 93.25 296 ASN A O 1
ATOM 2306 N N . ASN A 1 297 ? 8.708 0.710 -1.883 1.00 91.12 297 ASN A N 1
ATOM 2307 C CA . ASN A 1 297 ? 9.310 -0.613 -1.667 1.00 91.12 297 ASN A CA 1
ATOM 2308 C C . ASN A 1 297 ? 8.275 -1.752 -1.540 1.00 91.12 297 ASN A C 1
ATOM 2310 O O . ASN A 1 297 ? 8.563 -2.888 -1.912 1.00 91.12 297 ASN A O 1
ATOM 2314 N N . ALA A 1 298 ? 7.046 -1.461 -1.102 1.00 92.94 298 ALA A N 1
ATOM 2315 C CA . ALA A 1 298 ? 5.967 -2.449 -1.069 1.00 92.94 298 ALA A CA 1
ATOM 2316 C C . ALA A 1 298 ? 5.650 -3.038 -2.456 1.00 92.94 298 ALA A C 1
ATOM 2318 O O . ALA A 1 298 ? 5.382 -4.235 -2.566 1.00 92.94 298 ALA A O 1
ATOM 2319 N N . ALA A 1 299 ? 5.742 -2.238 -3.527 1.00 95.12 299 ALA A N 1
ATOM 2320 C CA . ALA A 1 299 ? 5.552 -2.726 -4.891 1.00 95.12 299 ALA A CA 1
ATOM 2321 C C . ALA A 1 299 ? 6.596 -3.799 -5.256 1.00 95.12 299 ALA A C 1
ATOM 2323 O O . ALA A 1 299 ? 6.263 -4.808 -5.874 1.00 95.12 299 ALA A O 1
ATOM 2324 N N . GLN A 1 300 ? 7.835 -3.685 -4.755 1.00 92.69 300 GLN A N 1
ATOM 2325 C CA . GLN A 1 300 ? 8.876 -4.706 -4.949 1.00 92.69 300 GLN A CA 1
ATOM 2326 C C . GLN A 1 300 ? 8.584 -6.039 -4.252 1.00 92.69 300 GLN A C 1
ATOM 2328 O O . GLN A 1 300 ? 9.355 -6.987 -4.418 1.00 92.69 300 GLN A O 1
ATOM 2333 N N . ARG A 1 301 ? 7.519 -6.140 -3.457 1.00 93.62 301 ARG A N 1
ATOM 2334 C CA . ARG A 1 301 ? 7.084 -7.390 -2.823 1.00 93.62 301 ARG A CA 1
ATOM 2335 C C . ARG A 1 301 ? 5.959 -8.068 -3.598 1.00 93.62 301 ARG A C 1
ATOM 2337 O O . ARG A 1 301 ? 5.649 -9.214 -3.296 1.00 93.62 301 ARG A O 1
ATOM 2344 N N . ILE A 1 302 ? 5.391 -7.422 -4.619 1.00 95.31 302 ILE A N 1
ATOM 2345 C CA . ILE A 1 302 ? 4.346 -8.029 -5.447 1.00 95.31 302 ILE A CA 1
ATOM 2346 C C . ILE A 1 302 ? 4.940 -9.210 -6.227 1.00 95.31 302 ILE A C 1
ATOM 2348 O O . ILE A 1 302 ? 5.986 -9.082 -6.879 1.00 95.31 302 ILE A O 1
ATOM 2352 N N . TYR A 1 303 ? 4.272 -10.360 -6.143 1.00 93.94 303 TYR A N 1
ATOM 2353 C CA . TYR A 1 303 ? 4.578 -11.555 -6.933 1.00 93.94 303 TYR A CA 1
ATOM 2354 C C . TYR A 1 303 ? 3.466 -11.909 -7.930 1.00 93.94 303 TYR A C 1
ATOM 2356 O O . TYR A 1 303 ? 3.728 -12.641 -8.877 1.00 93.94 303 TYR A O 1
ATOM 2364 N N . VAL A 1 304 ? 2.254 -11.378 -7.742 1.00 96.06 304 VAL A N 1
ATOM 2365 C CA . VAL A 1 304 ? 1.120 -11.529 -8.664 1.00 96.06 304 VAL A CA 1
ATOM 2366 C C . VAL A 1 304 ? 0.130 -10.382 -8.479 1.00 96.06 304 VAL A C 1
ATOM 2368 O O . VAL A 1 304 ? -0.009 -9.843 -7.376 1.00 96.06 304 VAL A O 1
ATOM 2371 N N . ALA A 1 305 ? -0.582 -10.042 -9.545 1.00 98.06 305 ALA A N 1
ATOM 2372 C CA . ALA A 1 305 ? -1.744 -9.172 -9.515 1.00 98.06 305 ALA A CA 1
ATOM 2373 C C . ALA A 1 305 ? -2.973 -9.901 -10.071 1.00 98.06 305 ALA A C 1
ATOM 2375 O O . ALA A 1 305 ? -2.888 -10.553 -11.105 1.00 98.06 305 ALA A O 1
ATOM 2376 N N . LEU A 1 306 ? -4.111 -9.769 -9.395 1.00 98.38 306 LEU A N 1
ATOM 2377 C CA . LEU A 1 306 ? -5.401 -10.298 -9.827 1.00 98.38 306 LEU A CA 1
ATOM 2378 C C . LEU A 1 306 ? -6.296 -9.133 -10.240 1.00 98.38 306 LEU A C 1
ATOM 2380 O O . LEU A 1 306 ? -6.677 -8.318 -9.396 1.00 98.38 306 LEU A O 1
ATOM 2384 N N . LYS A 1 307 ? -6.621 -9.046 -11.527 1.00 98.06 307 LYS A N 1
ATOM 2385 C CA . LYS A 1 307 ? -7.543 -8.050 -12.076 1.00 98.06 307 LYS A CA 1
ATOM 2386 C C . LYS A 1 307 ? -8.961 -8.612 -12.023 1.00 98.06 307 LYS A C 1
ATOM 2388 O O . LYS A 1 307 ? -9.228 -9.658 -12.609 1.00 98.06 307 LYS A O 1
ATOM 2393 N N . LEU A 1 308 ? -9.855 -7.930 -11.309 1.00 97.94 308 LEU A N 1
ATOM 2394 C CA . LEU A 1 308 ? -11.211 -8.422 -11.053 1.00 97.94 308 LEU A CA 1
ATOM 2395 C C . LEU A 1 308 ? -12.150 -7.979 -12.187 1.00 97.94 308 LEU A C 1
ATOM 2397 O O . LEU A 1 308 ? -12.636 -6.846 -12.195 1.00 97.94 308 LEU A O 1
ATOM 2401 N N . VAL A 1 309 ? -12.377 -8.852 -13.165 1.00 96.25 309 VAL A N 1
ATOM 2402 C CA . VAL A 1 309 ? -13.192 -8.565 -14.356 1.00 96.25 309 VAL A CA 1
ATOM 2403 C C . VAL A 1 309 ? -14.666 -8.875 -14.075 1.00 96.25 309 VAL A C 1
ATOM 2405 O O . VAL A 1 309 ? -14.993 -9.908 -13.496 1.00 96.25 309 VAL A O 1
ATOM 2408 N N . GLY A 1 310 ? -15.576 -7.973 -14.464 1.00 95.94 310 GLY A N 1
ATOM 2409 C CA . GLY A 1 310 ? -17.020 -8.124 -14.210 1.00 95.94 310 GLY A CA 1
ATOM 2410 C C . GLY A 1 310 ? -17.412 -8.008 -12.730 1.00 95.94 310 GLY A C 1
ATOM 2411 O O . GLY A 1 310 ? -18.459 -8.510 -12.308 1.00 95.94 310 GLY A O 1
ATOM 2412 N N . HIS A 1 311 ? -16.560 -7.373 -11.922 1.00 96.62 311 HIS A N 1
ATOM 2413 C CA . HIS A 1 311 ? -16.684 -7.280 -10.468 1.00 96.62 311 HIS A CA 1
ATOM 2414 C C . HIS A 1 311 ? -17.978 -6.602 -9.977 1.00 96.62 311 HIS A C 1
ATOM 2416 O O . HIS A 1 311 ? -18.378 -6.762 -8.818 1.00 96.62 311 HIS A O 1
ATOM 2422 N N . GLU A 1 312 ? -18.629 -5.810 -10.828 1.00 93.81 312 GLU A N 1
ATOM 2423 C CA . GLU A 1 312 ? -19.890 -5.128 -10.555 1.00 93.81 312 GLU A CA 1
ATOM 2424 C C . GLU A 1 312 ? -21.059 -6.104 -10.370 1.00 93.81 312 GLU A C 1
ATOM 2426 O O . GLU A 1 312 ? -21.993 -5.800 -9.629 1.00 93.81 312 GLU A O 1
ATOM 2431 N N . ALA A 1 313 ? -20.986 -7.286 -10.990 1.00 94.00 313 ALA A N 1
ATOM 2432 C CA . ALA A 1 313 ? -22.000 -8.332 -10.882 1.00 94.00 313 ALA A CA 1
ATOM 2433 C C . ALA A 1 313 ? -21.763 -9.282 -9.694 1.00 94.00 313 ALA A C 1
ATOM 2435 O O . ALA A 1 313 ? -22.637 -10.080 -9.345 1.00 94.00 313 ALA A O 1
ATOM 2436 N N . TRP A 1 314 ? -20.586 -9.220 -9.065 1.00 95.62 314 TRP A N 1
ATOM 2437 C CA . TRP A 1 314 ? -20.212 -10.137 -7.993 1.00 95.62 314 TRP A CA 1
ATOM 2438 C C . TRP A 1 314 ? -20.948 -9.807 -6.695 1.00 95.62 314 TRP A C 1
ATOM 2440 O O . TRP A 1 314 ? -20.989 -8.654 -6.254 1.00 95.62 314 TRP A O 1
ATOM 2450 N N . LYS A 1 315 ? -21.466 -10.842 -6.030 1.00 91.88 315 LYS A N 1
ATOM 2451 C CA . LYS A 1 315 ? -22.099 -10.726 -4.713 1.00 91.88 315 LYS A CA 1
ATOM 2452 C C . LYS A 1 315 ? -21.073 -10.971 -3.616 1.00 91.88 315 LYS A C 1
ATOM 2454 O O . LYS A 1 315 ? -20.479 -12.038 -3.558 1.00 91.88 315 LYS A O 1
ATOM 2459 N N . PHE A 1 316 ? -20.870 -9.978 -2.757 1.00 91.94 316 PHE A N 1
ATOM 2460 C CA . PHE A 1 316 ? -19.976 -10.073 -1.608 1.00 91.94 316 PHE A CA 1
ATOM 2461 C C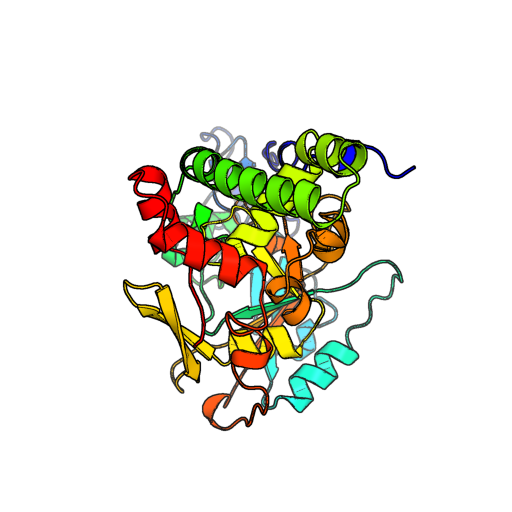 . PHE A 1 316 ? -20.788 -9.831 -0.335 1.00 91.94 316 PHE A C 1
ATOM 2463 O O . PHE A 1 316 ? -21.270 -8.721 -0.113 1.00 91.94 316 PHE A O 1
ATOM 2470 N N . ASP A 1 317 ? -20.969 -10.877 0.467 1.00 87.94 317 ASP A N 1
ATOM 2471 C CA . ASP A 1 317 ? -21.996 -10.909 1.518 1.00 87.94 317 ASP A CA 1
ATOM 2472 C C . ASP A 1 317 ? -21.599 -10.185 2.816 1.00 87.94 317 ASP A C 1
ATOM 2474 O O . ASP A 1 317 ? -22.431 -9.991 3.706 1.00 87.94 317 ASP A O 1
ATOM 2478 N N . LEU A 1 318 ? -20.341 -9.752 2.942 1.00 89.88 318 LEU A N 1
ATOM 2479 C CA . LEU A 1 318 ? -19.857 -9.075 4.142 1.00 89.88 318 LEU A CA 1
ATOM 2480 C C . LEU A 1 318 ? -20.086 -7.565 4.052 1.00 89.88 318 LEU A C 1
ATOM 2482 O O . LEU A 1 318 ? -19.573 -6.871 3.172 1.00 89.88 318 LEU A O 1
ATOM 2486 N N . GLN A 1 319 ? -20.863 -7.064 5.010 1.00 88.94 319 GLN A N 1
ATOM 2487 C CA . GLN A 1 319 ? -21.165 -5.644 5.158 1.00 88.94 319 GLN A CA 1
ATOM 2488 C C . GLN A 1 319 ? -19.947 -4.863 5.674 1.00 88.94 319 GLN A C 1
ATOM 2490 O O . GLN A 1 319 ? -19.125 -5.424 6.401 1.00 88.94 319 GLN A O 1
ATOM 2495 N N . PRO A 1 320 ? -19.857 -3.546 5.411 1.00 91.06 320 PRO A N 1
ATOM 2496 C CA . PRO A 1 320 ? -18.753 -2.719 5.898 1.00 91.06 320 PRO A CA 1
ATOM 2497 C C . PRO A 1 320 ? -18.516 -2.807 7.410 1.00 91.06 320 PRO A C 1
ATOM 2499 O O . PRO A 1 320 ? -17.368 -2.817 7.843 1.00 91.06 320 PRO A O 1
ATOM 2502 N N . SER A 1 321 ? -19.576 -2.951 8.213 1.00 91.62 321 SER A N 1
ATOM 2503 C CA . SER A 1 321 ? -19.479 -3.081 9.673 1.00 91.62 321 SER A CA 1
ATOM 2504 C C . SER A 1 321 ? -18.729 -4.331 10.143 1.00 91.62 321 SER A C 1
ATOM 2506 O O . SER A 1 321 ? -18.307 -4.384 11.293 1.00 91.62 321 SER A O 1
ATOM 2508 N N . HIS A 1 322 ? -18.561 -5.336 9.277 1.00 93.38 322 HIS A N 1
ATOM 2509 C CA . HIS A 1 322 ? -17.753 -6.516 9.571 1.00 93.38 322 HIS A CA 1
ATOM 2510 C C . HIS A 1 322 ? -16.262 -6.161 9.688 1.00 93.38 322 HIS A C 1
ATOM 2512 O O . HIS A 1 322 ? -15.600 -6.600 10.620 1.00 93.38 322 HIS A O 1
ATOM 2518 N N . TYR A 1 323 ? -15.754 -5.313 8.786 1.00 94.00 323 TYR A N 1
ATOM 2519 C CA . TYR A 1 323 ? -14.346 -4.885 8.752 1.00 94.00 323 TYR A CA 1
ATOM 2520 C C . TYR A 1 323 ? -14.098 -3.533 9.429 1.00 94.00 323 TYR A C 1
ATOM 2522 O O . TYR A 1 323 ? -12.958 -3.176 9.730 1.00 94.00 323 TYR A O 1
ATOM 2530 N N . PHE A 1 324 ? -15.162 -2.768 9.663 1.00 94.25 324 PHE A N 1
ATOM 2531 C CA . PHE A 1 324 ? -15.158 -1.496 10.375 1.00 94.25 324 PHE A CA 1
ATOM 2532 C C . PHE A 1 324 ? -16.159 -1.584 11.525 1.00 94.25 324 PHE A C 1
ATOM 2534 O O . PHE A 1 324 ? -17.282 -1.093 11.385 1.00 94.25 324 PHE A O 1
ATOM 2541 N N . PRO A 1 325 ? -15.779 -2.225 12.646 1.00 94.62 325 PRO A N 1
ATOM 2542 C CA . PRO A 1 325 ? -16.666 -2.358 13.788 1.00 94.62 325 PRO A CA 1
ATOM 2543 C C . PRO A 1 325 ? -17.157 -0.987 14.255 1.00 94.62 325 PRO A C 1
ATOM 2545 O O . PRO A 1 325 ? -16.434 0.017 14.197 1.00 94.62 325 PRO A O 1
ATOM 2548 N N . LYS A 1 326 ? -18.416 -0.954 14.684 1.00 92.94 326 LYS A N 1
ATOM 2549 C CA . LYS A 1 326 ? -19.095 0.273 15.094 1.00 92.94 326 LYS A CA 1
ATOM 2550 C C . LYS A 1 326 ? -18.517 0.806 16.409 1.00 92.94 326 LYS A C 1
ATOM 2552 O O . LYS A 1 326 ? -17.924 0.031 17.160 1.00 92.94 326 LYS A O 1
ATOM 2557 N N . PRO A 1 327 ? -18.719 2.092 16.752 1.00 92.06 327 PRO A N 1
ATOM 2558 C CA . PRO A 1 327 ? -18.189 2.670 17.990 1.00 92.06 327 PRO A CA 1
ATOM 2559 C C . PRO A 1 327 ? -18.521 1.889 19.270 1.00 92.06 327 PRO A C 1
ATOM 2561 O O . PRO A 1 327 ? -17.704 1.844 20.181 1.00 92.06 327 PRO A O 1
ATOM 2564 N N . GLN A 1 328 ? -19.680 1.234 19.361 1.00 92.25 328 GLN A N 1
ATOM 2565 C CA . GLN A 1 328 ? -20.017 0.413 20.529 1.00 92.25 328 GLN A CA 1
ATOM 2566 C C . GLN A 1 328 ? -19.179 -0.874 20.656 1.00 92.25 328 GLN A C 1
ATOM 2568 O O . GLN A 1 328 ? -18.992 -1.351 21.775 1.00 92.25 328 GLN A O 1
ATOM 2573 N N . ASP A 1 329 ? -18.651 -1.385 19.540 1.00 93.56 329 ASP A N 1
ATOM 2574 C CA . ASP A 1 329 ? -17.899 -2.646 19.442 1.00 93.56 329 ASP A CA 1
ATOM 2575 C C . ASP A 1 329 ? -16.378 -2.414 19.282 1.00 93.56 329 ASP A C 1
ATOM 2577 O O . ASP A 1 329 ? -15.568 -3.335 19.410 1.00 93.56 329 ASP A O 1
ATOM 2581 N N . ASP A 1 330 ? -15.966 -1.171 19.020 1.00 95.12 330 ASP A N 1
ATOM 2582 C CA . ASP A 1 330 ? -14.572 -0.740 18.923 1.00 95.12 330 ASP A CA 1
ATOM 2583 C C . ASP A 1 330 ? -14.240 0.256 20.036 1.00 95.12 330 ASP A C 1
ATOM 2585 O O . ASP A 1 330 ? -14.448 1.466 19.926 1.00 95.12 330 ASP A O 1
ATOM 2589 N N . GLU A 1 331 ? -13.693 -0.267 21.132 1.00 94.50 331 GLU A N 1
ATOM 2590 C CA . GLU A 1 331 ? -13.364 0.535 22.307 1.00 94.50 331 GLU A CA 1
ATOM 2591 C C . GLU A 1 331 ? -12.336 1.635 22.015 1.00 94.50 331 GLU A C 1
ATOM 2593 O O . GLU A 1 331 ? -12.424 2.723 22.586 1.00 94.50 331 GLU A O 1
ATOM 2598 N N . PHE A 1 332 ? -11.366 1.376 21.135 1.00 95.69 332 PHE A N 1
ATOM 2599 C CA . PHE A 1 332 ? -10.369 2.385 20.794 1.00 95.69 332 PHE A CA 1
ATOM 2600 C C . PHE A 1 332 ? -10.980 3.485 19.926 1.00 95.69 332 PHE A C 1
ATOM 2602 O O . PHE A 1 332 ? -10.741 4.663 20.175 1.00 95.69 332 PHE A O 1
ATOM 2609 N N . LEU A 1 333 ? -11.845 3.129 18.972 1.00 95.62 333 LEU A N 1
ATOM 2610 C CA . LEU A 1 333 ? -12.612 4.123 18.223 1.00 95.62 333 LEU A CA 1
ATOM 2611 C C . LEU A 1 333 ? -13.472 4.990 19.142 1.00 95.62 333 LEU A C 1
ATOM 2613 O O . LEU A 1 333 ? -13.465 6.212 19.003 1.00 95.62 333 LEU A O 1
ATOM 2617 N N . ARG A 1 334 ? -14.208 4.368 20.069 1.00 95.25 334 ARG A N 1
ATOM 2618 C CA . ARG A 1 334 ? -15.041 5.087 21.037 1.00 95.25 334 ARG A CA 1
ATOM 2619 C C . ARG A 1 334 ? -14.214 6.095 21.822 1.00 95.25 334 ARG A C 1
ATOM 2621 O O . ARG A 1 334 ? -14.581 7.265 21.852 1.00 95.25 334 ARG A O 1
ATOM 2628 N N . PHE A 1 335 ? -13.066 5.667 22.346 1.00 95.81 335 PHE A N 1
ATOM 2629 C CA . PHE A 1 335 ? -12.117 6.552 23.017 1.00 95.81 335 PHE A CA 1
ATOM 2630 C C . PHE A 1 335 ? -11.726 7.752 22.134 1.00 95.81 335 PHE A C 1
ATOM 2632 O O . PHE A 1 335 ? -11.781 8.896 22.582 1.00 95.81 335 PHE A O 1
ATOM 2639 N N . LEU A 1 336 ? -11.379 7.533 20.861 1.00 95.31 336 LEU A N 1
ATOM 2640 C CA . LEU A 1 336 ? -11.005 8.622 19.948 1.00 95.31 336 LEU A CA 1
ATOM 2641 C C . LEU A 1 336 ? -12.161 9.601 19.691 1.00 95.31 336 LEU A C 1
ATOM 2643 O O . LEU A 1 336 ? -11.941 10.813 19.649 1.00 95.31 336 LEU A O 1
ATOM 2647 N N . 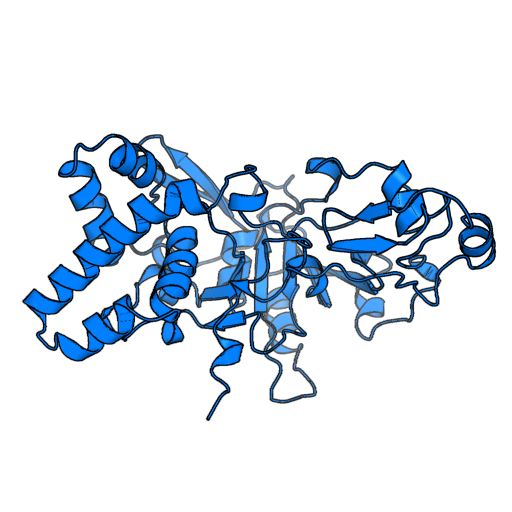LEU A 1 337 ? -13.387 9.095 19.536 1.00 93.56 337 LEU A N 1
ATOM 2648 C CA . LEU A 1 337 ? -14.579 9.919 19.321 1.00 93.56 337 LEU A CA 1
ATOM 2649 C C . LEU A 1 337 ? -14.958 10.724 20.575 1.00 93.56 337 LEU A C 1
ATOM 2651 O O . LEU A 1 337 ? -15.287 11.905 20.466 1.00 93.56 337 LEU A O 1
ATOM 2655 N N . GLU A 1 338 ? -14.839 10.136 21.765 1.00 94.19 338 GLU A N 1
ATOM 2656 C CA . GLU A 1 338 ? -15.018 10.837 23.042 1.00 94.19 338 GLU A CA 1
ATOM 2657 C C . GLU A 1 338 ? -13.983 11.959 23.187 1.00 94.19 338 GLU A C 1
ATOM 2659 O O . GLU A 1 338 ? -14.340 13.123 23.395 1.00 94.19 338 GLU A O 1
ATOM 2664 N N . ARG A 1 339 ? -12.700 11.664 22.942 1.00 94.50 339 ARG A N 1
ATOM 2665 C CA . ARG A 1 339 ? -11.626 12.669 22.976 1.00 94.50 339 ARG A CA 1
ATOM 2666 C C . ARG A 1 339 ? -11.808 13.777 21.941 1.00 94.50 339 ARG A C 1
ATOM 2668 O O . ARG A 1 339 ? -11.459 14.922 22.230 1.00 94.50 339 ARG A O 1
ATOM 2675 N N . LYS A 1 340 ? -12.405 13.483 20.779 1.00 91.00 340 LYS A N 1
ATOM 2676 C CA . LYS A 1 340 ? -12.765 14.489 19.760 1.00 91.00 340 LYS A CA 1
ATOM 2677 C C . LYS A 1 340 ? -13.778 15.494 20.306 1.00 91.00 340 LYS A C 1
ATOM 2679 O O . LYS A 1 340 ? -13.708 16.677 19.972 1.00 91.00 340 LYS A O 1
ATOM 2684 N N . SER A 1 341 ? -14.686 15.056 21.176 1.00 88.12 341 SER A N 1
ATOM 2685 C CA . SER A 1 341 ? -15.667 15.937 21.814 1.00 88.12 341 SER A CA 1
ATOM 2686 C C . SER A 1 341 ? -15.082 16.759 22.974 1.00 88.12 341 SER A C 1
ATOM 2688 O O . SER A 1 341 ? -15.450 17.924 23.134 1.00 88.12 341 SER A O 1
ATOM 2690 N N . GLU A 1 342 ? -14.125 16.209 23.725 1.00 92.69 342 GLU A N 1
ATOM 2691 C CA . GLU A 1 342 ? -13.598 16.800 24.965 1.00 92.69 342 GLU A CA 1
ATOM 2692 C C . GLU A 1 342 ? -12.374 17.707 24.756 1.00 92.69 342 GLU A C 1
ATOM 2694 O O . GLU A 1 342 ? -12.314 18.815 25.292 1.00 92.69 342 GLU A O 1
ATOM 2699 N N . LEU A 1 343 ? -11.383 17.264 23.977 1.00 92.12 343 LEU A N 1
ATOM 2700 C CA . LEU A 1 343 ? -10.090 17.943 23.864 1.00 92.12 343 LEU A CA 1
ATOM 2701 C C . LEU A 1 343 ? -10.157 19.078 22.843 1.00 92.12 343 LEU A C 1
ATOM 2703 O O . LEU A 1 343 ? -10.324 18.826 21.660 1.00 92.12 343 LEU A O 1
ATOM 2707 N N . LYS A 1 344 ? -9.970 20.334 23.257 1.00 91.19 344 LYS A N 1
ATOM 2708 C CA . LYS A 1 344 ? -10.094 21.510 22.363 1.00 91.19 344 LYS A CA 1
ATOM 2709 C C . LYS A 1 344 ? -8.774 22.057 21.818 1.00 91.19 344 LYS A C 1
ATOM 2711 O O . LYS A 1 344 ? -8.760 23.110 21.188 1.00 91.19 344 LYS A O 1
ATOM 2716 N N . LEU A 1 345 ? -7.663 21.355 22.040 1.00 90.44 345 LEU A N 1
ATOM 2717 C CA . LEU A 1 345 ? -6.357 21.760 21.517 1.00 90.44 345 LEU A CA 1
ATOM 2718 C C . LEU A 1 345 ? -6.353 21.682 19.978 1.00 90.44 345 LEU A C 1
ATOM 2720 O O . LEU A 1 345 ? -6.635 20.602 19.454 1.00 90.44 345 LEU A O 1
ATOM 2724 N N . PRO A 1 346 ? -5.993 22.758 19.246 1.00 88.75 346 PRO A N 1
ATOM 2725 C CA . PRO A 1 346 ? -6.077 22.790 17.782 1.00 88.75 346 PRO A CA 1
ATOM 2726 C C . PRO A 1 346 ? -5.343 21.640 17.083 1.00 88.75 346 PRO A C 1
ATOM 2728 O O . PRO A 1 346 ? -5.904 21.010 16.195 1.00 88.75 346 PRO A O 1
ATOM 2731 N N . VAL A 1 347 ? -4.129 21.306 17.534 1.00 85.00 347 VAL A N 1
ATOM 2732 C CA . VAL A 1 347 ? -3.333 20.199 16.970 1.00 85.00 347 VAL A CA 1
ATOM 2733 C C . VAL A 1 347 ? -4.014 18.834 17.136 1.00 85.00 347 VAL A C 1
ATOM 2735 O O . VAL A 1 347 ? -3.954 17.989 16.248 1.00 85.00 347 VAL A O 1
ATOM 2738 N N . ILE A 1 348 ? -4.711 18.624 18.256 1.00 88.88 348 ILE A N 1
ATOM 2739 C CA . ILE A 1 348 ? -5.447 17.384 18.525 1.00 88.88 348 ILE A CA 1
ATOM 2740 C C . ILE A 1 348 ? -6.751 17.357 17.728 1.00 88.88 348 ILE A C 1
ATOM 2742 O O . ILE A 1 348 ? -7.126 16.309 17.214 1.00 88.88 348 ILE A O 1
ATOM 2746 N N . GLN A 1 349 ? -7.423 18.499 17.582 1.00 88.69 349 GLN A N 1
ATOM 2747 C CA . GLN A 1 349 ? -8.632 18.613 16.767 1.00 88.69 349 GLN A CA 1
ATOM 2748 C C . GLN A 1 349 ? -8.353 18.369 15.282 1.00 88.69 349 GLN A C 1
ATOM 2750 O O . GLN A 1 349 ? -9.096 17.615 14.659 1.00 88.69 349 GLN A O 1
ATOM 2755 N N . ASP A 1 350 ? -7.267 18.919 14.730 1.00 86.56 350 ASP A N 1
ATOM 2756 C CA . ASP A 1 350 ? -6.851 18.629 13.351 1.00 86.56 350 ASP A CA 1
ATOM 2757 C C . ASP A 1 350 ? -6.618 17.125 13.147 1.00 86.56 350 ASP A C 1
ATOM 2759 O O . ASP A 1 350 ? -7.129 16.528 12.199 1.00 86.56 350 ASP A O 1
ATOM 2763 N N . LEU A 1 351 ? -5.922 16.478 14.083 1.00 87.75 351 LEU A N 1
ATOM 2764 C CA . LEU A 1 351 ? -5.687 15.039 14.033 1.00 87.75 351 LEU A CA 1
ATOM 2765 C C . LEU A 1 351 ? -6.996 14.241 14.135 1.00 87.75 351 LEU A C 1
ATOM 2767 O O . LEU A 1 351 ? -7.259 13.377 13.301 1.00 87.75 351 LEU A O 1
ATOM 2771 N N . LEU A 1 352 ? -7.845 14.544 15.118 1.00 89.19 352 LEU A N 1
ATOM 2772 C CA . LEU A 1 352 ? -9.110 13.839 15.347 1.00 89.19 352 LEU A CA 1
ATOM 2773 C C . LEU A 1 352 ? -10.168 14.124 14.267 1.00 89.19 352 LEU A C 1
ATOM 2775 O O . LEU A 1 352 ? -11.108 13.343 14.099 1.00 89.19 352 LEU A O 1
ATOM 2779 N N . SER A 1 353 ? -10.019 15.204 13.494 1.00 86.75 353 SER A N 1
ATOM 2780 C CA . SER A 1 353 ? -10.859 15.473 12.321 1.00 86.75 353 SER A CA 1
ATOM 2781 C C . SER A 1 353 ? -10.681 14.416 11.226 1.00 86.75 353 SER A C 1
ATOM 2783 O O . SER A 1 353 ? -11.645 14.084 10.543 1.00 86.75 353 SER A O 1
ATOM 2785 N N . LYS A 1 354 ? -9.484 13.821 11.130 1.00 87.38 354 LYS A N 1
ATOM 2786 C CA . LYS A 1 354 ? -9.127 12.780 10.152 1.00 87.38 354 LYS A CA 1
ATOM 2787 C C . LYS A 1 354 ? -9.583 11.383 10.580 1.00 87.38 354 LYS A C 1
ATOM 2789 O O . LYS A 1 354 ? -9.546 10.459 9.770 1.00 87.38 354 LYS A O 1
ATOM 2794 N N . ILE A 1 355 ? -9.999 11.217 11.841 1.00 90.25 355 ILE A N 1
ATOM 2795 C CA . ILE A 1 355 ? -10.480 9.930 12.344 1.00 90.25 355 ILE A CA 1
ATOM 2796 C C . ILE A 1 355 ? -11.797 9.581 11.683 1.00 90.25 355 ILE A C 1
ATOM 2798 O O . ILE A 1 355 ? -12.747 10.366 11.727 1.00 90.25 355 ILE A O 1
ATOM 2802 N N . TYR A 1 356 ? -11.851 8.377 11.121 1.00 89.25 356 TYR A N 1
ATOM 2803 C CA . TYR A 1 356 ? -13.003 7.930 10.366 1.00 89.25 356 TYR A CA 1
ATOM 2804 C C . TYR A 1 356 ? -13.697 6.702 10.971 1.00 89.25 356 TYR A C 1
ATOM 2806 O O . TYR A 1 356 ? -13.070 5.825 11.585 1.00 89.25 356 TYR A O 1
ATOM 2814 N N . TYR A 1 357 ? -15.012 6.604 10.764 1.00 89.06 357 TYR A N 1
ATOM 2815 C CA . TYR A 1 357 ? -15.825 5.480 11.234 1.00 89.06 357 TYR A CA 1
ATOM 2816 C C . TYR A 1 357 ? -17.035 5.187 10.352 1.00 89.06 357 TYR A C 1
ATOM 2818 O O . TYR A 1 357 ? -17.566 6.082 9.702 1.00 89.06 357 TYR A O 1
ATOM 2826 N N . VAL A 1 358 ? -17.480 3.930 10.363 1.00 85.75 358 VAL A N 1
ATOM 2827 C CA . VAL A 1 358 ? -18.751 3.500 9.767 1.00 85.75 358 VAL A CA 1
ATOM 2828 C C . VAL A 1 358 ? -19.808 3.458 10.887 1.00 85.75 358 VAL A C 1
ATOM 2830 O O . VAL A 1 358 ? -19.531 2.845 11.922 1.00 85.75 358 VAL A O 1
ATOM 2833 N N . PRO A 1 359 ? -20.964 4.134 10.739 1.00 76.56 359 PRO A N 1
ATOM 2834 C CA . PRO A 1 359 ? -22.000 4.214 11.778 1.00 76.56 359 PRO A CA 1
ATOM 2835 C C . PRO A 1 359 ? -22.811 2.916 11.987 1.00 76.56 359 PRO A C 1
ATOM 2837 O O . PRO A 1 359 ? -22.887 2.054 11.082 1.00 76.56 359 PRO A O 1
#